Protein AF-0000000075624777 (afdb_homodimer)

pLDDT: mean 82.55, std 24.95, range [26.19, 98.88]

Secondary structure (DSSP, 8-state):
-------------------------------------HHHHHHHTT--GGGS-S---EEEE-TTSEEEEE-SS-EEEEEEETTEEEEEEEEEEEEEEEETTEEEEEEEEEEEEES-EEEEEEEEEETTEEEEEEPPPEEEEEGGGGSSPPPP-/-------------------------------------HHHHHHHTT--GGGS-S---EEEE-TTSEEEEE-SS-EEEEEEETTEEEEEEEEEEEEEEEETTEEEEEEEEEEEEES-EEEEEEEEEETTEEEEEEPPPEEEEEGGGGSSPPPP-

Nearest PDB structures (foldseek):
  3p24-assembly1_A  TM=5.838E-01  e=4.847E+00  Bacteroides fragilis
  7poo-assembly1_B  TM=5.661E-01  e=5.445E+00  Bacteroides fragilis
  7pol-assembly1_B  TM=5.502E-01  e=5.445E+00  Bacteroides fragilis
  7poq-assembly1_A  TM=3.323E-01  e=4.314E+00  Bacteroides fragilis
  8h3y-assembly2_B  TM=5.821E-01  e=4.934E+00  Bacteroides fragilis

Solvent-accessible surface area (backbone atoms only — not comparable to full-atom values): 17271 Å² total; per-residue (Å²): 134,83,81,81,78,76,80,77,78,76,77,77,76,77,78,78,76,76,79,78,77,77,78,78,75,75,75,73,77,70,68,82,58,81,69,73,46,71,47,47,51,30,44,75,25,63,33,50,38,20,78,41,59,62,67,68,72,46,67,50,75,44,95,86,24,40,34,39,38,34,37,90,44,68,35,34,40,76,47,76,55,95,88,39,44,33,34,41,36,32,42,33,53,29,38,28,35,47,48,78,27,33,34,36,71,34,42,44,35,34,36,27,42,50,72,42,74,38,43,36,34,33,40,39,52,60,88,67,31,31,38,38,33,42,49,75,52,70,50,75,38,55,41,70,80,24,54,57,51,42,69,64,108,133,86,78,79,77,77,80,77,79,77,78,77,75,77,76,78,78,76,80,76,77,78,78,78,74,75,74,72,77,67,68,81,61,81,71,75,45,72,47,48,53,30,45,75,26,64,32,50,38,19,80,40,58,63,68,68,70,46,69,50,75,44,95,85,24,42,33,39,37,34,37,89,45,69,32,33,40,76,46,76,54,94,90,38,43,35,35,41,36,33,42,33,53,32,37,29,34,48,48,78,27,33,36,36,72,33,42,44,36,33,35,26,44,52,72,42,74,36,44,37,34,33,39,39,50,57,90,65,29,31,37,39,34,42,50,76,53,69,50,75,40,55,40,72,79,22,55,57,50,41,69,65,108

Sequence (306 aa):
MDACHFLLIVLVASILHVAYATAAATSANLTADAAATAYDILEKNNLPRGLLPKGVQSYNLSPDGKFEVTLPGECDFPVTFGGQDFKFRFASTVGGVIQAGSIHEVYGVRVQIKFGWLGLRQVDRAGDQLTLQVEQFTQTFPTSTFAVSPSCSMDACHFLLIVLVASILHVAYATAAATSANLTADAAATAYDILEKNNLPRGLLPKGVQSYNLSPDGKFEVTLPGECDFPVTFGGQDFKFRFASTVGGVIQAGSIHEVYGVRVQIKFGWLGLRQVDRAGDQLTLQVEQFTQTFPTSTFAVSPSCS

InterPro domains:
  IPR007493 Protein of unknown function DUF538 [PF04398] (38-147)
  IPR007493 Protein of unknown function DUF538 [PTHR31676] (23-152)
  IPR036758 At5g01610-like superfamily [G3DSA:2.30.240.10] (20-153)
  IPR036758 At5g01610-like superfamily [SSF141562] (9-152)

Organism: Setaria italica (NCBI:txid4555)

Foldseek 3Di:
DDDPPPPPPPPPPPPPPPPPPPPPPPPPPPPPPVPDDPLNVCVVLVAASQVAAPAWDDKDADPQQKMKTAHPAKFKDWDDDPNWIKMKIFGRMWIAGGHRPDGPPTPRMDMDTPPDDWAWDDWDDDPPDIDTDTDDDDDDDDSVSRNDHHYGD/DPDPPPPPPPPPPPPPPPPPPPPPPPPPPPVPPVPDDPLNVCVVLVAASQVAAPAWDDKDADPQQKMKIAHPAKFKDWDDDPNWIKMKIFGRMWIAGGHRPDGPPTPRMDMDTPPDDWAWDDWDDDPVDIDTDTDDDDDDDDSVSRNDHHYGD

Structure (mmCIF, N/CA/C/O backbone):
data_AF-0000000075624777-model_v1
#
loop_
_entity.id
_entity.type
_entity.pdbx_description
1 polymer 'Xylanase inhibitor C-terminal domain-containing protein'
#
loop_
_atom_site.group_PDB
_atom_site.id
_atom_site.type_symbol
_atom_site.label_atom_id
_atom_site.label_alt_id
_atom_site.label_comp_id
_atom_site.label_asym_id
_atom_site.label_entity_id
_atom_site.label_seq_id
_atom_site.pdbx_PDB_ins_code
_atom_site.Cartn_x
_atom_site.Cartn_y
_atom_site.Cartn_z
_atom_site.occupancy
_atom_site.B_iso_or_equiv
_atom_site.auth_seq_id
_atom_site.auth_comp_id
_atom_site.auth_asym_id
_atom_site.auth_atom_id
_atom_site.pdbx_PDB_model_num
ATOM 1 N N . MET A 1 1 ? -76.125 52.5 -29.781 1 28.52 1 MET A N 1
ATOM 2 C CA . MET A 1 1 ? -74.688 52.375 -30 1 28.52 1 MET A CA 1
ATOM 3 C C . MET A 1 1 ? -73.938 52.375 -28.672 1 28.52 1 MET A C 1
ATOM 5 O O . MET A 1 1 ? -72.75 52.656 -28.641 1 28.52 1 MET A O 1
ATOM 9 N N . ASP A 1 2 ? -74.562 51.875 -27.594 1 29.8 2 ASP A N 1
ATOM 10 C CA . ASP A 1 2 ? -74.188 52.094 -26.203 1 29.8 2 ASP A CA 1
ATOM 11 C C . ASP A 1 2 ? -72.812 51.531 -25.938 1 29.8 2 ASP A C 1
ATOM 13 O O . ASP A 1 2 ? -72.375 50.594 -26.609 1 29.8 2 ASP A O 1
ATOM 17 N N . ALA A 1 3 ? -71.938 52.344 -25.141 1 32.22 3 ALA A N 1
ATOM 18 C CA . ALA A 1 3 ? -70.625 52.562 -24.562 1 32.22 3 ALA A CA 1
ATOM 19 C C . ALA A 1 3 ? -70.25 51.406 -23.625 1 32.22 3 ALA A C 1
ATOM 21 O O . ALA A 1 3 ? -70.938 51.188 -22.625 1 32.22 3 ALA A O 1
ATOM 22 N N . CYS A 1 4 ? -69.812 50.219 -24.156 1 33.97 4 CYS A N 1
ATOM 23 C CA . CYS A 1 4 ? -69.25 49.062 -23.422 1 33.97 4 CYS A CA 1
ATOM 24 C C . CYS A 1 4 ? -68.125 49.5 -22.5 1 33.97 4 CYS A C 1
ATOM 26 O O . CYS A 1 4 ? -67.125 50 -22.953 1 33.97 4 CYS A O 1
ATOM 28 N N . HIS A 1 5 ? -68.5 50.094 -21.281 1 36.66 5 HIS A N 1
ATOM 29 C CA . HIS A 1 5 ? -67.625 50.5 -20.172 1 36.66 5 HIS A CA 1
ATOM 30 C C . HIS A 1 5 ? -66.688 49.438 -19.781 1 36.66 5 HIS A C 1
ATOM 32 O O . HIS A 1 5 ? -67.062 48.312 -19.391 1 36.66 5 HIS A O 1
ATOM 38 N N . PHE A 1 6 ? -65.5 49.25 -20.516 1 38 6 PHE A N 1
ATOM 39 C CA . PHE A 1 6 ? -64.375 48.375 -20.219 1 38 6 PHE A CA 1
ATOM 40 C C . PHE A 1 6 ? -63.781 48.688 -18.844 1 38 6 PHE A C 1
ATOM 42 O O . PHE A 1 6 ? -63.312 49.781 -18.594 1 38 6 PHE A O 1
ATOM 49 N N . LEU A 1 7 ? -64.375 48.094 -17.719 1 34.47 7 LEU A N 1
ATOM 50 C CA . LEU A 1 7 ? -63.938 48.188 -16.344 1 34.47 7 LEU A CA 1
ATOM 51 C C . LEU A 1 7 ? -62.5 47.719 -16.234 1 34.47 7 LEU A C 1
ATOM 53 O O . LEU A 1 7 ? -62.188 46.562 -16.547 1 34.47 7 LEU A O 1
ATOM 57 N N . LEU A 1 8 ? -61.5 48.594 -16.484 1 35.91 8 LEU A N 1
ATOM 58 C CA . LEU A 1 8 ? -60.062 48.438 -16.312 1 35.91 8 LEU A CA 1
ATOM 59 C C . LEU A 1 8 ? -59.719 48.094 -14.867 1 35.91 8 LEU A C 1
ATOM 61 O O . LEU A 1 8 ? -60 48.844 -13.945 1 35.91 8 LEU A O 1
ATOM 65 N N . ILE A 1 9 ? -59.875 46.75 -14.461 1 37.91 9 ILE A N 1
ATOM 66 C CA . ILE A 1 9 ? -59.469 46.281 -13.148 1 37.91 9 ILE A CA 1
ATOM 67 C C . ILE A 1 9 ? -57.969 46.562 -12.93 1 37.91 9 ILE A C 1
ATOM 69 O O . ILE A 1 9 ? -57.125 46.062 -13.672 1 37.91 9 ILE A O 1
ATOM 73 N N . VAL A 1 10 ? -57.625 47.781 -12.516 1 35.88 10 VAL A N 1
ATOM 74 C CA . VAL A 1 10 ? -56.281 48.219 -12.086 1 35.88 10 VAL A CA 1
ATOM 75 C C . VAL A 1 10 ? -55.812 47.344 -10.922 1 35.88 10 VAL A C 1
ATOM 77 O O . VAL A 1 10 ? -56.406 47.375 -9.844 1 35.88 10 VAL A O 1
ATOM 80 N N . LEU A 1 11 ? -55.438 46.062 -11.227 1 37.62 11 LEU A N 1
ATOM 81 C CA . LEU A 1 11 ? -54.844 45.219 -10.211 1 37.62 11 LEU A CA 1
ATOM 82 C C . LEU A 1 11 ? -53.594 45.875 -9.625 1 37.62 11 LEU A C 1
ATOM 84 O O . LEU A 1 11 ? -52.625 46.156 -10.344 1 37.62 11 LEU A O 1
ATOM 88 N N . VAL A 1 12 ? -53.75 46.781 -8.641 1 36.16 12 VAL A N 1
ATOM 89 C CA . VAL A 1 12 ? -52.719 47.406 -7.828 1 36.16 12 VAL A CA 1
ATOM 90 C C . VAL A 1 12 ? -51.812 46.344 -7.199 1 36.16 12 VAL A C 1
ATOM 92 O O . VAL A 1 12 ? -52.281 45.562 -6.383 1 36.16 12 VAL A O 1
ATOM 95 N N . ALA A 1 13 ? -50.938 45.75 -7.969 1 37.12 13 ALA A N 1
ATOM 96 C CA . ALA A 1 13 ? -49.906 44.844 -7.434 1 37.12 13 ALA A CA 1
ATOM 97 C C . ALA A 1 13 ? -49.094 45.5 -6.32 1 37.12 13 ALA A C 1
ATOM 99 O O . ALA A 1 13 ? -48.5 46.562 -6.535 1 37.12 13 ALA A O 1
ATOM 100 N N . SER A 1 14 ? -49.562 45.5 -5.047 1 36.31 14 SER A N 1
ATOM 101 C CA . SER A 1 14 ? -48.812 45.906 -3.869 1 36.31 14 SER A CA 1
ATOM 102 C C . SER A 1 14 ? -47.438 45.281 -3.828 1 36.31 14 SER A C 1
ATOM 104 O O . SER A 1 14 ? -47.312 44.062 -3.828 1 36.31 14 SER A O 1
ATOM 106 N N . ILE A 1 15 ? -46.406 45.875 -4.41 1 40.69 15 ILE A N 1
ATOM 107 C CA . ILE A 1 15 ? -45 45.5 -4.34 1 40.69 15 ILE A CA 1
ATOM 108 C C . ILE A 1 15 ? -44.531 45.531 -2.885 1 40.69 15 ILE A C 1
ATOM 110 O O . ILE A 1 15 ? -44.562 46.562 -2.225 1 40.69 15 ILE A O 1
ATOM 114 N N . LEU A 1 16 ? -44.812 44.438 -2.102 1 40.22 16 LEU A N 1
ATOM 115 C CA . LEU A 1 16 ? -44.25 44.25 -0.774 1 40.22 16 LEU A CA 1
ATOM 116 C C . LEU A 1 16 ? -42.719 44.469 -0.808 1 40.22 16 LEU A C 1
ATOM 118 O O . LEU A 1 16 ? -42.031 43.812 -1.565 1 40.22 16 LEU A O 1
ATOM 122 N N . HIS A 1 17 ? -42.312 45.688 -0.536 1 42.53 17 HIS A N 1
ATOM 123 C CA . HIS A 1 17 ? -40.906 46.031 -0.348 1 42.53 17 HIS A CA 1
ATOM 124 C C . HIS A 1 17 ? -40.281 45.156 0.739 1 42.53 17 HIS A C 1
ATOM 126 O O . HIS A 1 17 ? -40.656 45.25 1.905 1 42.53 17 HIS A O 1
ATOM 132 N N . VAL A 1 18 ? -39.812 43.938 0.453 1 43.06 18 VAL A N 1
ATOM 133 C CA . VAL A 1 18 ? -39 43.156 1.37 1 43.06 18 VAL A CA 1
ATOM 134 C C . VAL A 1 18 ? -37.75 43.938 1.743 1 43.06 18 VAL A C 1
ATOM 136 O O . VAL A 1 18 ? -36.969 44.344 0.869 1 43.06 18 VAL A O 1
ATOM 139 N N . ALA A 1 19 ? -37.75 44.719 2.883 1 36.28 19 ALA A N 1
ATOM 140 C CA . ALA A 1 19 ? -36.625 45.375 3.51 1 36.28 19 ALA A CA 1
ATOM 141 C C . ALA A 1 19 ? -35.438 44.406 3.619 1 36.28 19 ALA A C 1
ATOM 143 O O . ALA A 1 19 ? -35.531 43.344 4.25 1 36.28 19 ALA A O 1
ATOM 144 N N . TYR A 1 20 ? -34.531 44.375 2.578 1 36.16 20 TYR A N 1
ATOM 145 C CA . TYR A 1 20 ? -33.25 43.75 2.699 1 36.16 20 TYR A CA 1
ATOM 146 C C . TYR A 1 20 ? -32.438 44.312 3.859 1 36.16 20 TYR A C 1
ATOM 148 O O . TYR A 1 20 ? -32.156 45.531 3.881 1 36.16 20 TYR A O 1
ATOM 156 N N . ALA A 1 21 ? -32.625 43.938 5.156 1 37.97 21 ALA A N 1
ATOM 157 C CA . ALA A 1 21 ? -31.734 44.281 6.266 1 37.97 21 ALA A CA 1
ATOM 158 C C . ALA A 1 21 ? -30.281 44.062 5.902 1 37.97 21 ALA A C 1
ATOM 160 O O . ALA A 1 21 ? -29.906 42.969 5.445 1 37.97 21 ALA A O 1
ATOM 161 N N . THR A 1 22 ? -29.578 45.125 5.535 1 37.41 22 THR A N 1
ATOM 162 C CA . THR A 1 22 ? -28.125 45.125 5.402 1 37.41 22 THR A CA 1
ATOM 163 C C . THR A 1 22 ? -27.469 44.75 6.727 1 37.41 22 THR A C 1
ATOM 165 O O . THR A 1 22 ? -27.703 45.375 7.75 1 37.41 22 THR A O 1
ATOM 168 N N . ALA A 1 23 ? -27.281 43.469 7.066 1 38.53 23 ALA A N 1
ATOM 169 C CA . ALA A 1 23 ? -26.453 43.062 8.188 1 38.53 23 ALA A CA 1
ATOM 170 C C . ALA A 1 23 ? -25.078 43.719 8.125 1 38.53 23 ALA A C 1
ATOM 172 O O . ALA A 1 23 ? -24.406 43.688 7.09 1 38.53 23 ALA A O 1
ATOM 173 N N . ALA A 1 24 ? -24.859 44.781 8.914 1 36.97 24 ALA A N 1
ATOM 174 C CA . ALA A 1 24 ? -23.547 45.375 9.156 1 36.97 24 ALA A CA 1
ATOM 175 C C . ALA A 1 24 ? -22.562 44.344 9.664 1 36.97 24 ALA A C 1
ATOM 177 O O . ALA A 1 24 ? -22.812 43.656 10.664 1 36.97 24 ALA A O 1
ATOM 178 N N . ALA A 1 25 ? -21.75 43.75 8.75 1 36.72 25 ALA A N 1
ATOM 179 C CA . ALA A 1 25 ? -20.609 42.938 9.148 1 36.72 25 ALA A CA 1
ATOM 180 C C . ALA A 1 25 ? -19.609 43.719 9.984 1 36.72 25 ALA A C 1
ATOM 182 O O . ALA A 1 25 ? -19.141 44.781 9.555 1 36.72 25 ALA A O 1
ATOM 183 N N . THR A 1 26 ? -19.875 43.812 11.266 1 32.72 26 THR A N 1
ATOM 184 C CA . THR A 1 26 ? -18.828 44.375 12.125 1 32.72 26 THR A CA 1
ATOM 185 C C . THR A 1 26 ? -17.484 43.719 11.82 1 32.72 26 THR A C 1
ATOM 187 O O . THR A 1 26 ? -17.359 42.5 11.797 1 32.72 26 THR A O 1
ATOM 190 N N . SER A 1 27 ? -16.625 44.375 11.008 1 34.44 27 SER A N 1
ATOM 191 C CA . SER A 1 27 ? -15.227 43.969 10.852 1 34.44 27 SER A CA 1
ATOM 192 C C . SER A 1 27 ? -14.516 43.938 12.203 1 34.44 27 SER A C 1
ATOM 194 O O . SER A 1 27 ? -14.375 44.969 12.867 1 34.44 27 SER A O 1
ATOM 196 N N . ALA A 1 28 ? -14.766 43 13.086 1 34.91 28 ALA A N 1
ATOM 197 C CA . ALA A 1 28 ? -13.914 42.875 14.266 1 34.91 28 ALA A CA 1
ATOM 198 C C . ALA A 1 28 ? -12.453 43.125 13.906 1 34.91 28 ALA A C 1
ATOM 200 O O . ALA A 1 28 ? -11.961 42.656 12.883 1 34.91 28 ALA A O 1
ATOM 201 N N . ASN A 1 29 ? -12.008 44.281 14.172 1 32.59 29 ASN A N 1
ATOM 202 C CA . ASN A 1 29 ? -10.57 44.531 14.258 1 32.59 29 ASN A CA 1
ATOM 203 C C . ASN A 1 29 ? -9.844 43.406 14.969 1 32.59 29 ASN A C 1
ATOM 205 O O . ASN A 1 29 ? -9.914 43.281 16.188 1 32.59 29 ASN A O 1
ATOM 209 N N . LEU A 1 30 ? -9.836 42.156 14.461 1 33.22 30 LEU A N 1
ATOM 210 C CA . LEU A 1 30 ? -8.875 41.156 14.938 1 33.22 30 LEU A CA 1
ATOM 211 C C . LEU A 1 30 ? -7.531 41.812 15.234 1 33.22 30 LEU A C 1
ATOM 213 O O . LEU A 1 30 ? -6.926 42.438 14.344 1 33.22 30 LEU A O 1
ATOM 217 N N . THR A 1 31 ? -7.348 42.562 16.25 1 35.12 31 THR A N 1
ATOM 218 C CA . THR A 1 31 ? -5.984 42.844 16.688 1 35.12 31 THR A CA 1
ATOM 219 C C . THR A 1 31 ? -5.035 41.75 16.219 1 35.12 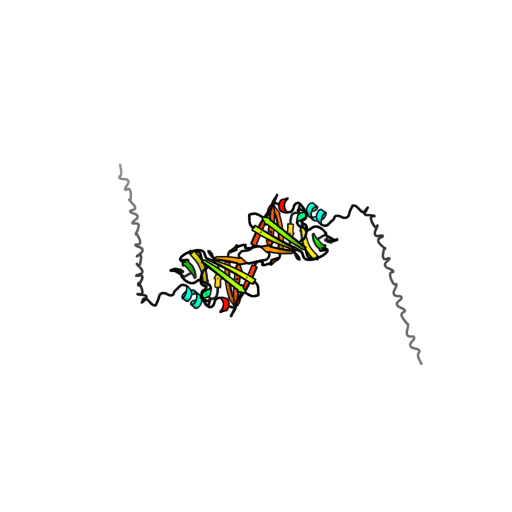31 THR A C 1
ATOM 221 O O . THR A 1 31 ? -5.441 40.594 16.047 1 35.12 31 THR A O 1
ATOM 224 N N . ALA A 1 32 ? -4.012 42.062 15.422 1 36.66 32 ALA A N 1
ATOM 225 C CA . ALA A 1 32 ? -3.086 41.219 14.688 1 36.66 32 ALA A CA 1
ATOM 226 C C . ALA A 1 32 ? -2.561 40.094 15.57 1 36.66 32 ALA A C 1
ATOM 228 O O . ALA A 1 32 ? -1.594 40.281 16.312 1 36.66 32 ALA A O 1
ATOM 229 N N . ASP A 1 33 ? -3.156 39.562 16.609 1 39.31 33 ASP A N 1
ATOM 230 C CA . ASP A 1 33 ? -2.623 38.375 17.281 1 39.31 33 ASP A CA 1
ATOM 231 C C . ASP A 1 33 ? -1.821 37.5 16.297 1 39.31 33 ASP A C 1
ATOM 233 O O . ASP A 1 33 ? -2.172 37.406 15.117 1 39.31 33 ASP A O 1
ATOM 237 N N . ALA A 1 34 ? -0.48 37.375 16.438 1 44 34 ALA A N 1
ATOM 238 C CA . ALA A 1 34 ? 0.409 36.719 15.477 1 44 34 ALA A CA 1
ATOM 239 C C . ALA A 1 34 ? -0.314 35.625 14.727 1 44 34 ALA A C 1
ATOM 241 O O . ALA A 1 34 ? -0.896 34.719 15.344 1 44 34 ALA A O 1
ATOM 242 N N . ALA A 1 35 ? -1.083 35.938 13.68 1 52.97 35 ALA A N 1
ATOM 243 C CA . ALA A 1 35 ? -1.877 35.062 12.828 1 52.97 35 ALA A CA 1
ATOM 244 C C . ALA A 1 35 ? -1.367 33.625 12.898 1 52.97 35 ALA A C 1
ATOM 246 O O . ALA A 1 35 ? -0.163 33.375 12.797 1 52.97 35 ALA A O 1
ATOM 247 N N . ALA A 1 36 ? -2.121 32.906 13.625 1 72.31 36 ALA A N 1
ATOM 248 C CA . ALA A 1 36 ? -1.848 31.469 13.75 1 72.31 36 ALA A CA 1
ATOM 249 C C . ALA A 1 36 ? -1.25 30.922 12.461 1 72.31 36 ALA A C 1
ATOM 251 O O . ALA A 1 36 ? -1.687 31.266 11.359 1 72.31 36 ALA A O 1
ATOM 252 N N . THR A 1 37 ? -0.128 30.406 12.617 1 89.06 37 THR A N 1
ATOM 253 C CA . THR A 1 37 ? 0.516 29.734 11.492 1 89.06 37 THR A CA 1
ATOM 254 C C . THR A 1 37 ? -0.125 28.375 11.234 1 89.06 37 THR A C 1
ATOM 256 O O . THR A 1 37 ? -0.96 27.922 12.023 1 89.06 37 THR A O 1
ATOM 259 N N . ALA A 1 38 ? 0.041 27.844 10.188 1 95.56 38 ALA A N 1
ATOM 260 C CA . ALA A 1 38 ? -0.417 26.484 9.883 1 95.56 38 ALA A CA 1
ATOM 261 C C . ALA A 1 38 ? 0.016 25.5 10.969 1 95.56 38 ALA A C 1
ATOM 263 O O . ALA A 1 38 ? -0.714 24.562 11.289 1 95.56 38 ALA A O 1
ATOM 264 N N . TYR A 1 39 ? 1.119 25.719 11.594 1 97.5 39 TYR A N 1
ATOM 265 C CA . TYR A 1 39 ? 1.628 24.875 12.672 1 97.5 39 TYR A CA 1
ATOM 266 C C . TYR A 1 39 ? 0.762 25.016 13.922 1 97.5 39 TYR A C 1
ATOM 268 O O . TYR A 1 39 ? 0.457 24.016 14.586 1 97.5 39 TYR A O 1
ATOM 276 N N . ASP A 1 40 ? 0.388 26.234 14.172 1 95.75 40 ASP A N 1
ATOM 277 C CA . ASP A 1 40 ? -0.475 26.484 15.328 1 95.75 40 ASP A CA 1
ATOM 278 C C . ASP A 1 40 ? -1.819 25.781 15.164 1 95.75 40 ASP A C 1
ATOM 280 O O . ASP A 1 40 ? -2.381 25.281 16.141 1 95.75 40 ASP A O 1
ATOM 284 N N . ILE A 1 41 ? -2.248 25.828 13.977 1 95.69 41 ILE A N 1
ATOM 285 C CA . ILE A 1 41 ? -3.543 25.203 13.711 1 95.69 41 ILE A CA 1
ATOM 286 C C . ILE A 1 41 ? -3.463 23.703 13.977 1 95.69 41 ILE A C 1
ATOM 288 O O . ILE A 1 41 ? -4.387 23.125 14.539 1 95.69 41 ILE A O 1
ATOM 292 N N . LEU A 1 42 ? -2.406 23 13.586 1 97.88 42 LEU A N 1
ATOM 293 C CA . LEU A 1 42 ? -2.209 21.594 13.891 1 97.88 42 LEU A CA 1
ATOM 294 C C . LEU A 1 42 ? -2.27 21.344 15.391 1 97.88 42 LEU A C 1
ATOM 296 O O . LEU A 1 42 ? -3.016 20.469 15.852 1 97.88 42 LEU A O 1
ATOM 300 N N . GLU A 1 43 ? -1.561 22.156 16.094 1 97.38 43 GLU A N 1
ATOM 301 C CA . GLU A 1 43 ? -1.462 21.953 17.531 1 97.38 43 GLU A CA 1
ATOM 302 C C . GLU A 1 43 ? -2.795 22.234 18.219 1 97.38 43 GLU A C 1
ATOM 304 O O . GLU A 1 43 ? -3.182 21.516 19.156 1 97.38 43 GLU A O 1
ATOM 309 N N . LYS A 1 44 ? -3.424 23.297 17.75 1 96 44 LYS A N 1
ATOM 310 C CA . LYS A 1 44 ? -4.738 23.609 18.312 1 96 44 LYS A CA 1
ATOM 311 C C . LYS A 1 44 ? -5.715 22.453 18.109 1 96 44 LYS A C 1
ATOM 313 O O . LYS A 1 44 ? -6.648 22.281 18.891 1 96 44 LYS A O 1
ATOM 318 N N . ASN A 1 45 ? -5.477 21.719 17.062 1 97.75 45 ASN A N 1
ATOM 319 C CA . ASN A 1 45 ? -6.328 20.562 16.781 1 97.75 45 ASN A CA 1
ATOM 320 C C . ASN A 1 45 ? -5.699 19.266 17.281 1 97.75 45 ASN A C 1
ATOM 322 O O . ASN A 1 45 ? -6.039 18.188 16.812 1 97.75 45 ASN A O 1
ATOM 326 N N . ASN A 1 46 ? -4.758 19.344 18.141 1 98.19 46 ASN A N 1
ATOM 327 C CA . ASN A 1 46 ? -4.133 18.219 18.812 1 98.19 46 ASN A CA 1
ATOM 328 C C . ASN A 1 46 ? -3.338 17.344 17.844 1 98.19 46 ASN A C 1
ATOM 330 O O . ASN A 1 46 ? -3.309 16.125 18 1 98.19 46 ASN A O 1
ATOM 334 N N . LEU A 1 47 ? -2.828 17.938 16.906 1 98.62 47 LEU A N 1
ATOM 335 C CA . LEU A 1 47 ? -1.927 17.281 15.961 1 98.62 47 LEU A CA 1
ATOM 336 C C . LEU A 1 47 ? -0.523 17.875 16.047 1 98.62 47 LEU A C 1
ATOM 338 O O . LEU A 1 47 ? -0.364 19.078 16.297 1 98.62 47 LEU A O 1
ATOM 342 N N . PRO A 1 48 ? 0.424 17.047 15.898 1 98.38 48 PRO A N 1
ATOM 343 C CA . PRO A 1 48 ? 1.781 17.578 16.031 1 98.38 48 PRO A CA 1
ATOM 344 C C . PRO A 1 48 ? 2.182 18.469 14.852 1 98.38 48 PRO A C 1
ATOM 346 O O . PRO A 1 48 ? 1.812 18.188 13.711 1 98.38 48 PRO A O 1
ATOM 349 N N . ARG A 1 49 ? 2.941 19.484 15.117 1 97.56 49 ARG A N 1
ATOM 350 C CA . ARG A 1 49 ? 3.338 20.469 14.109 1 97.56 49 ARG A CA 1
ATOM 351 C C . ARG A 1 49 ? 4.184 19.828 13.016 1 97.56 49 ARG A C 1
ATOM 353 O O . ARG A 1 49 ? 4.215 20.312 11.883 1 97.56 49 ARG A O 1
ATOM 360 N N . GLY A 1 50 ? 4.863 18.656 13.297 1 97.69 50 GLY A N 1
ATOM 361 C CA . GLY A 1 50 ? 5.789 18 12.383 1 97.69 50 GLY A CA 1
ATOM 362 C C . GLY A 1 50 ? 5.094 17.266 11.258 1 97.69 50 GLY A C 1
ATOM 363 O O . GLY A 1 50 ? 5.75 16.719 10.367 1 97.69 50 GLY A O 1
ATOM 364 N N . LEU A 1 51 ? 3.76 17.312 11.273 1 98.25 51 LEU A N 1
ATOM 365 C CA . LEU A 1 51 ? 3.027 16.797 10.125 1 98.25 51 LEU A CA 1
ATOM 366 C C . LEU A 1 51 ? 3.262 17.656 8.898 1 98.25 51 LEU A C 1
ATOM 368 O O . LEU A 1 51 ? 3.066 17.203 7.766 1 98.25 51 LEU A O 1
ATOM 372 N N . LEU A 1 52 ? 3.611 18.906 9.148 1 98 52 LEU A N 1
ATOM 373 C CA . LEU A 1 52 ? 3.994 19.797 8.062 1 98 52 LEU A CA 1
ATOM 374 C C . LEU A 1 52 ? 5.496 20.062 8.086 1 98 52 LEU A C 1
ATOM 376 O O . LEU A 1 52 ? 6.086 20.234 9.148 1 98 52 LEU A O 1
ATOM 380 N N . PRO A 1 53 ? 6.082 20.062 6.875 1 97.56 53 PRO A N 1
ATOM 381 C CA . PRO A 1 53 ? 7.492 20.453 6.836 1 97.56 53 PRO A CA 1
ATOM 382 C C . PRO A 1 53 ? 7.695 21.938 7.16 1 97.56 53 PRO A C 1
ATOM 384 O O . PRO A 1 53 ? 6.734 22.719 7.156 1 97.56 53 PRO A O 1
ATOM 387 N N . LYS A 1 54 ? 8.938 22.281 7.441 1 96.44 54 LYS A N 1
ATOM 388 C CA . LYS A 1 54 ? 9.289 23.672 7.645 1 96.44 54 LYS A CA 1
ATOM 389 C C . LYS A 1 54 ? 9.062 24.5 6.375 1 96.44 54 LYS A C 1
ATOM 391 O O . LYS A 1 54 ? 9.086 23.953 5.27 1 96.44 54 LYS A O 1
ATOM 396 N N . GLY A 1 55 ? 8.758 25.781 6.574 1 93.88 55 GLY A N 1
ATOM 397 C CA . GLY A 1 55 ? 8.82 26.703 5.449 1 93.88 55 GLY A CA 1
ATOM 398 C C . GLY A 1 55 ? 7.465 27.031 4.852 1 93.88 55 GLY A C 1
ATOM 399 O O . GLY A 1 55 ? 7.375 27.547 3.736 1 93.88 55 GLY A O 1
ATOM 400 N N . VAL A 1 56 ? 6.461 26.719 5.559 1 95.88 56 VAL A N 1
ATOM 401 C CA . VAL A 1 56 ? 5.125 27.047 5.074 1 95.88 56 VAL A CA 1
ATOM 402 C C . VAL A 1 56 ? 5.039 28.531 4.77 1 95.88 56 VAL A C 1
ATOM 404 O O . VAL A 1 56 ? 5.402 29.375 5.602 1 95.88 56 VAL A O 1
ATOM 407 N N . GLN A 1 57 ? 4.527 28.828 3.592 1 95.69 57 GLN A N 1
ATOM 408 C CA . GLN A 1 57 ? 4.453 30.219 3.145 1 95.69 57 GLN A CA 1
ATOM 409 C C . GLN A 1 57 ? 3.102 30.844 3.49 1 95.69 57 GLN A C 1
ATOM 411 O O . GLN A 1 57 ? 3.027 32 3.867 1 95.69 57 GLN A O 1
ATOM 416 N N . SER A 1 58 ? 2.1 30.078 3.348 1 95.88 58 SER A N 1
ATOM 417 C CA . SER A 1 58 ? 0.753 30.562 3.627 1 95.88 58 SER A CA 1
ATOM 418 C C . SER A 1 58 ? -0.215 29.422 3.873 1 95.88 58 SER A C 1
ATOM 420 O O . SER A 1 58 ? 0.107 28.25 3.6 1 95.88 58 SER A O 1
ATOM 422 N N . TYR A 1 59 ? -1.29 29.828 4.461 1 96.75 59 TYR A N 1
ATOM 423 C CA . TYR A 1 59 ? -2.354 28.844 4.621 1 96.75 59 TYR A CA 1
ATOM 424 C C . TYR A 1 59 ? -3.723 29.516 4.602 1 96.75 59 TYR A C 1
ATOM 426 O O . TYR A 1 59 ? -3.836 30.719 4.836 1 96.75 59 TYR A O 1
ATOM 434 N N . ASN A 1 60 ? -4.672 28.75 4.199 1 96.75 60 ASN A N 1
ATOM 435 C CA . ASN A 1 60 ? -6.09 29.078 4.312 1 96.75 60 ASN A CA 1
ATOM 436 C C . ASN A 1 60 ? -6.852 28 5.094 1 96.75 60 ASN A C 1
ATOM 438 O O . ASN A 1 60 ? -6.582 26.812 4.949 1 96.75 60 ASN A O 1
ATOM 442 N N . LEU A 1 61 ? -7.766 28.516 5.922 1 97 61 LEU A N 1
ATOM 443 C CA . LEU A 1 61 ? -8.609 27.625 6.707 1 97 61 LEU A CA 1
ATOM 444 C C . LEU A 1 61 ? -10.062 28.094 6.684 1 97 61 LEU A C 1
ATOM 446 O O . LEU A 1 61 ? -10.359 29.234 7.043 1 97 61 LEU A O 1
ATOM 450 N N . SER A 1 62 ? -10.828 27.172 6.297 1 96.75 62 SER A N 1
ATOM 451 C CA . SER A 1 62 ? -12.258 27.484 6.281 1 96.75 62 SER A CA 1
ATOM 452 C C . SER A 1 62 ? -12.93 27.031 7.57 1 96.75 62 SER A C 1
ATOM 454 O O . SER A 1 62 ? -12.414 26.156 8.281 1 96.75 62 SER A O 1
ATOM 456 N N . PRO A 1 63 ? -14.078 27.609 7.82 1 95 63 PRO A N 1
ATOM 457 C CA . PRO A 1 63 ? -14.797 27.281 9.047 1 95 63 PRO A CA 1
ATOM 458 C C . PRO A 1 63 ? -15.164 25.797 9.133 1 95 63 PRO A C 1
ATOM 460 O O . PRO A 1 63 ? -15.312 25.25 10.227 1 95 63 PRO A O 1
ATOM 463 N N . ASP A 1 64 ? -15.266 25.172 8.047 1 96.25 64 ASP A N 1
ATOM 464 C CA . ASP A 1 64 ? -15.656 23.766 8.031 1 96.25 64 ASP A CA 1
ATOM 465 C C . ASP A 1 64 ? -14.438 22.844 8.172 1 96.25 64 ASP A C 1
ATOM 467 O O . ASP A 1 64 ? -14.562 21.625 8.102 1 96.25 64 ASP A O 1
ATOM 471 N N . GLY A 1 65 ? -13.328 23.469 8.266 1 97.44 65 GLY A N 1
ATOM 472 C CA . GLY A 1 65 ? -12.133 22.688 8.562 1 97.44 65 GLY A CA 1
ATOM 473 C C . GLY A 1 65 ? -11.281 22.438 7.332 1 97.44 65 GLY A C 1
ATOM 474 O O . GLY A 1 65 ? -10.18 21.891 7.441 1 97.44 65 GLY A O 1
ATOM 475 N N . LYS A 1 66 ? -11.805 22.812 6.16 1 98.44 66 LYS A N 1
ATOM 476 C CA . LYS A 1 66 ? -11 22.688 4.953 1 98.44 66 LYS A CA 1
ATOM 477 C C . LYS A 1 66 ? -9.789 23.609 5 1 98.44 66 LYS A C 1
ATOM 479 O O . LYS A 1 66 ? -9.914 24.797 5.34 1 98.44 66 LYS A O 1
ATOM 484 N N . PHE A 1 67 ? -8.688 23.047 4.695 1 98.06 67 PHE A N 1
ATOM 485 C CA . PHE A 1 67 ? -7.5 23.891 4.754 1 98.06 67 PHE A CA 1
ATOM 486 C C . PHE A 1 67 ? -6.578 23.625 3.572 1 98.06 67 PHE A C 1
ATOM 488 O O . PHE A 1 67 ? -6.656 22.562 2.949 1 98.06 67 PHE A O 1
ATOM 495 N N . GLU A 1 68 ? -5.754 24.516 3.254 1 98.38 68 GLU A N 1
ATOM 496 C CA . GLU A 1 68 ? -4.727 24.422 2.221 1 98.38 68 GLU A CA 1
ATOM 497 C C . GLU A 1 68 ? -3.463 25.172 2.637 1 98.38 68 GLU A C 1
ATOM 499 O O . GLU A 1 68 ? -3.539 26.281 3.189 1 98.38 68 GLU A O 1
ATOM 504 N N . VAL A 1 69 ? -2.389 24.547 2.461 1 98 69 VAL A N 1
ATOM 505 C CA . VAL A 1 69 ? -1.088 25.109 2.805 1 98 69 VAL A CA 1
ATOM 506 C C . VAL A 1 69 ? -0.227 25.234 1.548 1 98 69 VAL A C 1
ATOM 508 O O . VAL A 1 69 ? -0.23 24.328 0.7 1 98 69 VAL A O 1
ATOM 511 N N . THR A 1 70 ? 0.472 26.344 1.409 1 97.62 70 THR A N 1
ATOM 512 C CA . THR A 1 70 ? 1.396 26.547 0.298 1 97.62 70 THR A CA 1
ATOM 513 C C . THR A 1 70 ? 2.842 26.469 0.777 1 97.62 70 THR A C 1
ATOM 515 O O . THR A 1 70 ? 3.225 27.156 1.727 1 97.62 70 THR A O 1
ATOM 518 N N . LEU A 1 71 ? 3.572 25.609 0.093 1 97.06 71 LEU A N 1
ATOM 519 C CA . LEU A 1 71 ? 5.008 25.469 0.321 1 97.06 71 LEU A CA 1
ATOM 520 C C . LEU A 1 71 ? 5.805 26.109 -0.815 1 97.06 71 LEU A C 1
ATOM 522 O O . LEU A 1 71 ? 5.25 26.406 -1.872 1 97.06 71 LEU A O 1
ATOM 526 N N . PRO A 1 72 ? 7.07 26.5 -0.431 1 94.81 72 PRO A N 1
ATOM 527 C CA . PRO A 1 72 ? 7.852 27.156 -1.483 1 94.81 72 PRO A CA 1
ATOM 528 C C . PRO A 1 72 ? 8.055 26.266 -2.707 1 94.81 72 PRO A C 1
ATOM 530 O O . PRO A 1 72 ? 8.266 26.766 -3.812 1 94.81 72 PRO A O 1
ATOM 533 N N . GLY A 1 73 ? 8.031 24.984 -2.637 1 96.19 73 GLY A N 1
ATOM 534 C CA . GLY A 1 73 ? 8.188 23.953 -3.646 1 96.19 73 GLY A CA 1
ATOM 535 C C . GLY A 1 73 ? 7.953 22.547 -3.105 1 96.19 73 GLY A C 1
ATOM 536 O O . GLY A 1 73 ? 7.5 22.391 -1.973 1 96.19 73 GLY A O 1
ATOM 537 N N . GLU A 1 74 ? 8.055 21.594 -3.959 1 97.31 74 GLU A N 1
ATOM 538 C CA . GLU A 1 74 ? 7.98 20.219 -3.494 1 97.31 74 GLU A CA 1
ATOM 539 C C . GLU A 1 74 ? 9.008 19.953 -2.398 1 97.31 74 GLU A C 1
ATOM 541 O O . GLU A 1 74 ? 10.117 20.469 -2.436 1 97.31 74 GLU A O 1
ATOM 546 N N . CYS A 1 75 ? 8.586 19.156 -1.495 1 96.38 75 CYS A N 1
ATOM 547 C CA . CYS A 1 75 ? 9.398 18.859 -0.319 1 96.38 75 CYS A CA 1
ATOM 548 C C . CYS A 1 75 ? 9.328 17.375 0.026 1 96.38 75 CYS A C 1
ATOM 550 O O . CYS A 1 75 ? 8.242 16.797 0.056 1 96.38 75 CYS A O 1
ATOM 552 N N . ASP A 1 76 ? 10.414 16.75 0.228 1 96.94 76 ASP A N 1
ATOM 553 C CA . ASP A 1 76 ? 10.367 15.383 0.718 1 96.94 76 ASP A CA 1
ATOM 554 C C . ASP A 1 76 ? 11.336 15.18 1.879 1 96.94 76 ASP A C 1
ATOM 556 O O . ASP A 1 76 ? 12.297 15.938 2.037 1 96.94 76 ASP A O 1
ATOM 560 N N . PHE A 1 77 ? 11.094 14.336 2.75 1 97.19 77 PHE A N 1
ATOM 561 C CA . PHE A 1 77 ? 11.953 14.008 3.877 1 97.19 77 PHE A CA 1
ATOM 562 C C . PHE A 1 77 ? 11.781 12.547 4.281 1 97.19 77 PHE A C 1
ATOM 564 O O . PHE A 1 77 ? 10.719 11.961 4.07 1 97.19 77 PHE A O 1
ATOM 571 N N . PRO A 1 78 ? 12.773 11.953 4.824 1 96.12 78 PRO A N 1
ATOM 572 C CA . PRO A 1 78 ? 12.727 10.555 5.25 1 96.12 78 PRO A CA 1
ATOM 573 C C . PRO A 1 78 ? 12.211 10.391 6.68 1 96.12 78 PRO A C 1
ATOM 575 O O . PRO A 1 78 ? 12.383 11.281 7.508 1 96.12 78 PRO A O 1
ATOM 578 N N . VAL A 1 79 ? 11.531 9.336 6.922 1 95.19 79 VAL A N 1
ATOM 579 C CA . VAL A 1 79 ? 11.172 8.883 8.258 1 95.19 79 VAL A CA 1
ATOM 580 C C . VAL A 1 79 ? 11.516 7.398 8.406 1 95.19 79 VAL A C 1
ATOM 582 O O . VAL A 1 79 ? 11.203 6.594 7.523 1 95.19 79 VAL A O 1
ATOM 585 N N . THR A 1 80 ? 12.25 7.094 9.422 1 93.75 80 THR A N 1
ATOM 586 C CA . THR A 1 80 ? 12.5 5.695 9.75 1 93.75 80 THR A CA 1
ATOM 587 C C . THR A 1 80 ? 11.812 5.309 11.055 1 93.75 80 THR A C 1
ATOM 589 O O . THR A 1 80 ? 11.992 5.969 12.078 1 93.75 80 THR A O 1
ATOM 592 N N . PHE A 1 81 ? 11.07 4.227 10.969 1 93 81 PHE A N 1
ATOM 593 C CA . PHE A 1 81 ? 10.383 3.76 12.172 1 93 81 PHE A CA 1
ATOM 594 C C . PHE A 1 81 ? 10.195 2.248 12.125 1 93 81 PHE A C 1
ATOM 596 O O . PHE A 1 81 ? 9.789 1.697 11.102 1 93 81 PHE A O 1
ATOM 603 N N . GLY A 1 82 ? 10.469 1.652 13.258 1 90.69 82 GLY A N 1
ATOM 604 C CA . GLY A 1 82 ? 10.289 0.213 13.367 1 90.69 82 GLY A CA 1
ATOM 605 C C . GLY A 1 82 ? 11.109 -0.567 12.352 1 90.69 82 GLY A C 1
ATOM 606 O O . GLY A 1 82 ? 10.648 -1.581 11.828 1 90.69 82 GLY A O 1
ATOM 607 N N . GLY A 1 83 ? 12.117 -0.004 11.945 1 88.88 83 GLY A N 1
ATOM 608 C CA . GLY A 1 83 ? 12.977 -0.689 10.992 1 88.88 83 GLY A CA 1
ATOM 609 C C . GLY A 1 83 ? 12.555 -0.479 9.555 1 88.88 83 GLY A C 1
ATOM 610 O O . GLY A 1 83 ? 13.164 -1.04 8.641 1 88.88 83 GLY A O 1
ATOM 611 N N . GLN A 1 84 ? 11.516 0.289 9.391 1 89.88 84 GLN A N 1
ATOM 612 C CA . GLN A 1 84 ? 10.992 0.583 8.062 1 89.88 84 GLN A CA 1
ATOM 613 C C . GLN A 1 84 ? 11.32 2.014 7.648 1 89.88 84 GLN A C 1
ATOM 615 O O . GLN A 1 84 ? 11.164 2.945 8.445 1 89.88 84 GLN A O 1
ATOM 620 N N . ASP A 1 85 ? 11.75 2.104 6.383 1 9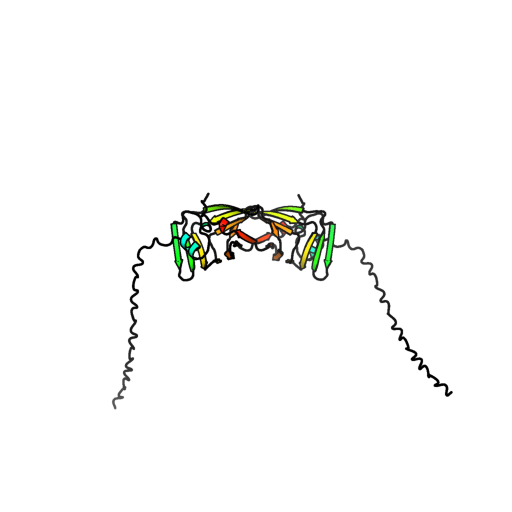4.19 85 ASP A N 1
ATOM 621 C CA . ASP A 1 85 ? 12.039 3.426 5.836 1 94.19 85 ASP A CA 1
ATOM 622 C C . ASP A 1 85 ? 10.859 3.949 5.02 1 94.19 85 ASP A C 1
ATOM 624 O O . ASP A 1 85 ? 10.289 3.221 4.211 1 94.19 85 ASP A O 1
ATOM 628 N N . PHE A 1 86 ? 10.602 5.172 5.297 1 95.19 86 PHE A N 1
ATOM 629 C CA . PHE A 1 86 ? 9.594 5.898 4.543 1 95.19 86 PHE A CA 1
ATOM 630 C C . PHE A 1 86 ? 10.156 7.199 3.986 1 95.19 86 PHE A C 1
ATOM 632 O O . PHE A 1 86 ? 11.164 7.711 4.492 1 95.19 86 PHE A O 1
ATOM 639 N N . LYS A 1 87 ? 9.594 7.652 3.002 1 96.56 87 LYS A N 1
ATOM 640 C CA . LYS A 1 87 ? 9.773 9.023 2.531 1 96.56 87 LYS A CA 1
ATOM 641 C C . LYS A 1 87 ? 8.43 9.711 2.305 1 96.56 87 LYS A C 1
ATOM 643 O O . LYS A 1 87 ? 7.523 9.133 1.714 1 96.56 87 LYS A O 1
ATOM 648 N N . PHE A 1 88 ? 8.32 10.836 2.844 1 97.81 88 PHE A N 1
ATOM 649 C CA . PHE A 1 88 ? 7.141 11.664 2.637 1 97.81 88 PHE A CA 1
ATOM 650 C C . PHE A 1 88 ? 7.426 12.781 1.639 1 97.81 88 PHE A C 1
ATOM 652 O O . PHE A 1 88 ? 8.453 13.461 1.738 1 97.81 88 PHE A O 1
ATOM 659 N N . ARG A 1 89 ? 6.547 12.977 0.708 1 98.31 89 ARG A N 1
ATOM 660 C CA . ARG A 1 89 ? 6.676 14.039 -0.288 1 98.31 89 ARG A CA 1
ATOM 661 C C . ARG A 1 89 ? 5.461 14.953 -0.27 1 98.31 89 ARG A C 1
ATOM 663 O O . ARG A 1 89 ? 4.32 14.484 -0.315 1 98.31 89 ARG A O 1
ATOM 670 N N . PHE A 1 90 ? 5.77 16.156 -0.257 1 98.44 90 PHE A N 1
ATOM 671 C CA . PHE A 1 90 ? 4.746 17.188 -0.277 1 98.44 90 PHE A CA 1
ATOM 672 C C . PHE A 1 90 ? 4.797 17.969 -1.583 1 98.44 90 PHE A C 1
ATOM 674 O O . PHE A 1 90 ? 5.871 18.406 -2.012 1 98.44 90 PHE A O 1
ATOM 681 N N . ALA A 1 91 ? 3.594 18.109 -2.148 1 98.44 91 ALA A N 1
ATOM 682 C CA . ALA A 1 91 ? 3.465 19.078 -3.238 1 98.44 91 ALA A CA 1
ATOM 683 C C . ALA A 1 91 ? 3.561 20.5 -2.721 1 98.44 91 ALA A C 1
ATOM 685 O O . ALA A 1 91 ? 3.572 20.734 -1.508 1 98.44 91 ALA A O 1
ATOM 686 N N . SER A 1 92 ? 3.654 21.438 -3.635 1 98 92 SER A N 1
ATOM 687 C CA . SER A 1 92 ? 3.701 22.844 -3.244 1 98 92 SER A CA 1
ATOM 688 C C . SER A 1 92 ? 2.404 23.266 -2.566 1 98 92 SER A C 1
ATOM 690 O O . SER A 1 92 ? 2.398 24.203 -1.765 1 98 92 SER A O 1
ATOM 692 N N . THR A 1 93 ? 1.409 22.609 -2.951 1 98.38 93 THR A N 1
ATOM 693 C CA . THR A 1 93 ? 0.12 22.844 -2.311 1 98.38 93 THR A CA 1
ATOM 694 C C . THR A 1 93 ? -0.43 21.562 -1.708 1 98.38 93 THR A C 1
ATOM 696 O O . THR A 1 93 ? -0.547 20.547 -2.398 1 98.38 93 THR A O 1
ATOM 699 N N . VAL A 1 94 ? -0.707 21.656 -0.419 1 98.5 94 VAL A N 1
ATOM 700 C CA . VAL A 1 94 ? -1.242 20.484 0.269 1 98.5 94 VAL A CA 1
ATOM 701 C C . VAL A 1 94 ? -2.473 20.875 1.082 1 98.5 94 VAL A C 1
ATOM 703 O O . VAL A 1 94 ? -2.631 22.047 1.453 1 98.5 94 VAL A O 1
ATOM 706 N N . GLY A 1 95 ? -3.395 19.891 1.332 1 98.44 95 GLY A N 1
ATOM 707 C CA . GLY A 1 95 ? -4.582 20.234 2.102 1 98.44 95 GLY A CA 1
ATOM 708 C C . GLY A 1 95 ? -5.379 19.016 2.537 1 98.44 95 GLY A C 1
ATOM 709 O O . GLY A 1 95 ? -4.883 17.891 2.48 1 98.44 95 GLY A O 1
ATOM 710 N N . GLY A 1 96 ? -6.547 19.344 3.078 1 98.75 96 GLY A N 1
ATOM 711 C CA . GLY A 1 96 ? -7.484 18.375 3.605 1 98.75 96 GLY A CA 1
ATOM 712 C C . GLY A 1 96 ? -8.555 18.984 4.484 1 98.75 96 GLY A C 1
ATOM 713 O O . GLY A 1 96 ? -8.844 20.188 4.375 1 98.75 96 GLY A O 1
ATOM 714 N N . VAL A 1 97 ? -9.18 18.156 5.227 1 98.81 97 VAL A N 1
ATOM 715 C CA . VAL A 1 97 ? -10.156 18.594 6.223 1 98.81 97 VAL A CA 1
ATOM 716 C C . VAL A 1 97 ? -9.648 18.25 7.621 1 98.81 97 VAL A C 1
ATOM 718 O O . VAL A 1 97 ? -9.438 17.078 7.945 1 98.81 97 VAL A O 1
ATOM 721 N N . ILE A 1 98 ? -9.5 19.281 8.391 1 98.62 98 ILE A N 1
ATOM 722 C CA . ILE A 1 98 ? -8.906 19.094 9.711 1 98.62 98 ILE A CA 1
ATOM 723 C C . ILE A 1 98 ? -9.992 19.188 10.781 1 98.62 98 ILE A C 1
ATOM 725 O O . ILE A 1 98 ? -10.891 20.031 10.688 1 98.62 98 ILE A O 1
ATOM 729 N N . GLN A 1 99 ? -9.938 18.328 11.711 1 97.94 99 GLN A N 1
ATOM 730 C CA . GLN A 1 99 ? -10.688 18.359 12.961 1 97.94 99 GLN A CA 1
ATOM 731 C C . GLN A 1 99 ? -9.82 17.906 14.133 1 97.94 99 GLN A C 1
ATOM 733 O O . GLN A 1 99 ? -8.664 17.531 13.945 1 97.94 99 GLN A O 1
ATOM 738 N N . ALA A 1 100 ? -10.367 18.016 15.234 1 97.81 100 ALA A N 1
ATOM 739 C CA . ALA A 1 100 ? -9.594 17.641 16.406 1 97.81 100 ALA A CA 1
ATOM 740 C C . ALA A 1 100 ? -9.039 16.219 16.281 1 97.81 100 ALA A C 1
ATOM 742 O O . ALA A 1 100 ? -9.805 15.258 16.188 1 97.81 100 ALA A O 1
ATOM 743 N N . GLY A 1 101 ? -7.828 16.094 16.156 1 98.5 101 GLY A N 1
ATOM 744 C CA . GLY A 1 101 ? -7.129 14.82 16.219 1 98.5 101 GLY A CA 1
ATOM 745 C C . GLY A 1 101 ? -7.078 14.109 14.875 1 98.5 101 GLY A C 1
ATOM 746 O O . GLY A 1 101 ? -6.672 12.945 14.797 1 98.5 101 GLY A O 1
ATOM 747 N N . SER A 1 102 ? -7.484 14.805 13.844 1 98.81 102 SER A N 1
ATOM 748 C CA . SER A 1 102 ? -7.496 14.039 12.594 1 98.81 102 SER A CA 1
ATOM 749 C C . SER A 1 102 ? -7.473 14.969 11.383 1 98.81 102 SER A C 1
ATOM 751 O O . SER A 1 102 ? -7.875 16.125 11.477 1 98.81 102 SER A O 1
ATOM 753 N N . ILE A 1 103 ? -6.949 14.531 10.312 1 98.81 103 ILE A N 1
ATOM 754 C CA . ILE A 1 103 ? -7.051 15.125 8.984 1 98.81 103 ILE A CA 1
ATOM 755 C C . ILE A 1 103 ? -7.543 14.078 7.984 1 98.81 103 ILE A C 1
ATOM 757 O O . ILE A 1 103 ? -7 12.977 7.918 1 98.81 103 ILE A O 1
ATOM 761 N N . HIS A 1 104 ? -8.586 14.359 7.289 1 98.56 104 HIS A N 1
ATOM 762 C CA . HIS A 1 104 ? -9.055 13.43 6.27 1 98.56 104 HIS A CA 1
ATOM 763 C C . HIS A 1 104 ? -9.133 14.109 4.902 1 98.56 104 HIS A C 1
ATOM 765 O O . HIS A 1 104 ? -8.883 15.312 4.785 1 98.56 104 HIS A O 1
ATOM 771 N N . GLU A 1 105 ? -9.336 13.375 3.867 1 98.31 105 GLU A N 1
ATOM 772 C CA . GLU A 1 105 ? -9.352 13.852 2.488 1 98.31 105 GLU A CA 1
ATOM 773 C C . GLU A 1 105 ? -8.055 14.586 2.146 1 98.31 105 GLU A C 1
ATOM 775 O O . GLU A 1 105 ? -8.094 15.664 1.543 1 98.31 105 GLU A O 1
ATOM 780 N N . VAL A 1 106 ? -6.957 14.055 2.637 1 98.75 106 VAL A N 1
ATOM 781 C CA . VAL A 1 106 ? -5.652 14.672 2.441 1 98.75 106 VAL A CA 1
ATOM 782 C C . VAL A 1 106 ? -5.273 14.625 0.962 1 98.75 106 VAL A C 1
ATOM 784 O O . VAL A 1 106 ? -5.473 13.602 0.298 1 98.75 106 VAL A O 1
ATOM 787 N N . TYR A 1 107 ? -4.766 15.703 0.429 1 98.44 107 TYR A N 1
ATOM 788 C CA . TYR A 1 107 ? -4.219 15.719 -0.925 1 98.44 107 TYR A CA 1
ATOM 789 C C . TYR A 1 107 ? -2.863 16.406 -0.96 1 98.44 107 TYR A C 1
ATOM 791 O O . TYR A 1 107 ? -2.518 17.156 -0.043 1 98.44 107 TYR A O 1
ATOM 799 N N . GLY A 1 108 ? -2.094 16.078 -1.935 1 98.62 108 GLY A N 1
ATOM 800 C CA . GLY A 1 108 ? -0.801 16.719 -2.135 1 98.62 108 GLY A CA 1
ATOM 801 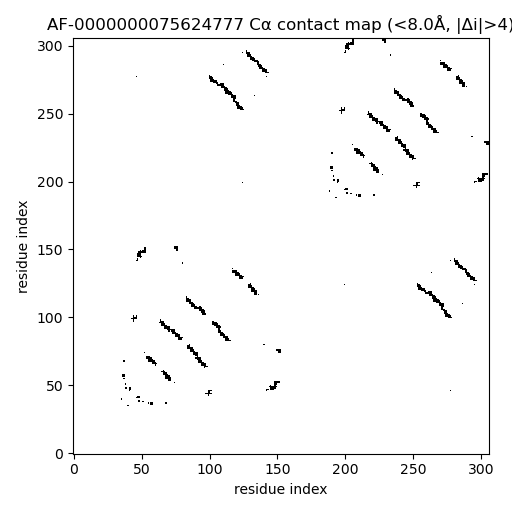C C . GLY A 1 108 ? 0.313 16.062 -1.333 1 98.62 108 GLY A C 1
ATOM 802 O O . GLY A 1 108 ? 1.43 16.594 -1.283 1 98.62 108 GLY A O 1
ATOM 803 N N . VAL A 1 109 ? 0.031 15.031 -0.638 1 98.69 109 VAL A N 1
ATOM 804 C CA . VAL A 1 109 ? 1.036 14.32 0.148 1 98.69 109 VAL A CA 1
ATOM 805 C C . VAL A 1 109 ? 1.115 12.867 -0.306 1 98.69 109 VAL A C 1
ATOM 807 O O . VAL A 1 109 ? 0.09 12.195 -0.437 1 98.69 109 VAL A O 1
ATOM 810 N N . ARG A 1 110 ? 2.311 12.398 -0.537 1 97.62 110 ARG A N 1
ATOM 811 C CA . ARG A 1 110 ? 2.539 11.008 -0.907 1 97.62 110 ARG A CA 1
ATOM 812 C C . ARG A 1 110 ? 3.578 10.359 0.004 1 97.62 110 ARG A C 1
ATOM 814 O O . ARG A 1 110 ? 4.438 11.055 0.558 1 97.62 110 ARG A O 1
ATOM 821 N N . VAL A 1 111 ? 3.486 9.078 0.132 1 96.19 111 VAL A N 1
ATOM 822 C CA . VAL A 1 111 ? 4.398 8.32 0.984 1 96.19 111 VAL A CA 1
ATOM 823 C C . VAL A 1 111 ? 5.043 7.195 0.178 1 96.19 111 VAL A C 1
ATOM 825 O O . VAL A 1 111 ? 4.367 6.496 -0.58 1 96.19 111 VAL A O 1
ATOM 828 N N . GLN A 1 112 ? 6.305 7.133 0.218 1 94.56 112 GLN A N 1
ATOM 829 C CA . GLN A 1 112 ? 7.051 6.004 -0.329 1 94.56 112 GLN A CA 1
ATOM 830 C C . GLN A 1 112 ? 7.449 5.027 0.771 1 94.56 112 GLN A C 1
ATOM 832 O O . GLN A 1 112 ? 8.062 5.422 1.766 1 94.56 112 GLN A O 1
ATOM 837 N N . ILE A 1 113 ? 7.051 3.844 0.64 1 90.94 113 ILE A N 1
ATOM 838 C CA . ILE A 1 113 ? 7.449 2.77 1.545 1 90.94 113 ILE A CA 1
ATOM 839 C C . ILE A 1 113 ? 8.609 1.982 0.936 1 90.94 113 ILE A C 1
ATOM 841 O O . ILE A 1 113 ? 8.445 1.333 -0.101 1 90.94 113 ILE A O 1
ATOM 845 N N . LYS A 1 114 ? 9.68 2.08 1.621 1 90.25 114 LYS A N 1
ATOM 846 C CA . LYS A 1 114 ? 10.859 1.441 1.046 1 90.25 114 LYS A CA 1
ATOM 847 C C . LYS A 1 114 ? 10.953 -0.023 1.467 1 90.25 114 LYS A C 1
ATOM 849 O O . LYS A 1 114 ? 11.055 -0.327 2.658 1 90.25 114 LYS A O 1
ATOM 854 N N . PHE A 1 115 ? 10.781 -0.877 0.557 1 85.38 115 PHE A N 1
ATOM 855 C CA . PHE A 1 115 ? 11.023 -2.311 0.667 1 85.38 115 PHE A CA 1
ATOM 856 C C . PHE A 1 115 ? 9.953 -2.979 1.516 1 85.38 115 PHE A C 1
ATOM 858 O O . PHE A 1 115 ? 10.188 -4.031 2.109 1 85.38 115 PHE A O 1
ATOM 865 N N . GLY A 1 116 ? 8.883 -2.381 1.732 1 88.56 116 GLY A N 1
ATOM 866 C CA . GLY A 1 116 ? 7.812 -2.975 2.514 1 88.56 116 GLY A CA 1
ATOM 867 C C . GLY A 1 116 ? 7.07 -4.07 1.773 1 88.56 116 GLY A C 1
ATOM 868 O O . GLY A 1 116 ? 7.031 -4.078 0.541 1 88.56 116 GLY A O 1
ATOM 869 N N . TRP A 1 117 ? 6.633 -5 2.555 1 91.75 117 TRP A N 1
ATOM 870 C CA . TRP A 1 117 ? 5.855 -6.113 2.02 1 91.75 117 TRP A CA 1
ATOM 871 C C . TRP A 1 117 ? 4.387 -5.988 2.408 1 91.75 117 TRP A C 1
ATOM 873 O O . TRP A 1 117 ? 4.062 -5.727 3.568 1 91.75 117 TRP A O 1
ATOM 883 N N . LEU A 1 118 ? 3.516 -6.129 1.433 1 93.62 118 LEU A N 1
ATOM 884 C CA . LEU A 1 118 ? 2.072 -6.121 1.651 1 93.62 118 LEU A CA 1
ATOM 885 C C . LEU A 1 118 ? 1.451 -7.449 1.24 1 93.62 118 LEU A C 1
ATOM 887 O O . LEU A 1 118 ? 1.836 -8.031 0.224 1 93.62 118 LEU A O 1
ATOM 891 N N . GLY A 1 119 ? 0.461 -7.918 1.965 1 95.81 119 GLY A N 1
ATOM 892 C CA . GLY A 1 119 ? -0.235 -9.148 1.619 1 95.81 119 GLY A CA 1
ATOM 893 C C . GLY A 1 119 ? -1.099 -9.016 0.378 1 95.81 119 GLY A C 1
ATOM 894 O O . GLY A 1 119 ? -1.829 -8.039 0.226 1 95.81 119 GLY A O 1
ATOM 895 N N . LEU A 1 120 ? -0.95 -9.984 -0.477 1 97.81 120 LEU A N 1
ATOM 896 C CA . LEU A 1 120 ? -1.888 -10.07 -1.591 1 97.81 120 LEU A CA 1
ATOM 897 C C . LEU A 1 120 ? -3.242 -10.594 -1.124 1 97.81 120 LEU A C 1
ATOM 899 O O . LEU A 1 120 ? -3.314 -11.633 -0.459 1 97.81 120 LEU A O 1
ATOM 903 N N . ARG A 1 121 ? -4.293 -9.883 -1.544 1 97.44 121 ARG A N 1
ATOM 904 C CA . ARG A 1 121 ? -5.605 -10.266 -1.032 1 97.44 121 ARG 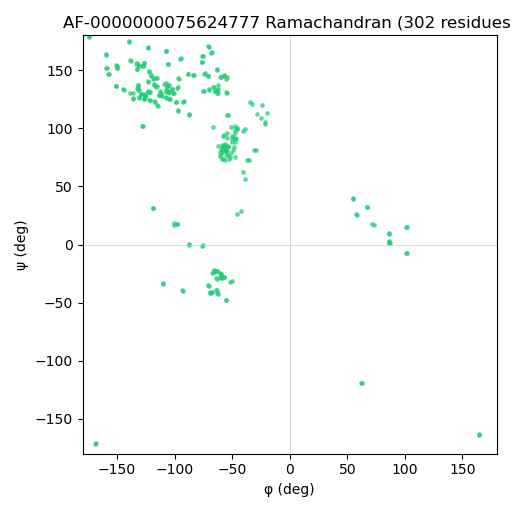A CA 1
ATOM 905 C C . ARG A 1 121 ? -6.457 -10.898 -2.129 1 97.44 121 ARG A C 1
ATOM 907 O O . ARG A 1 121 ? -7.258 -11.797 -1.862 1 97.44 121 ARG A O 1
ATOM 914 N N . GLN A 1 122 ? -6.184 -10.344 -3.33 1 98.25 122 GLN A N 1
ATOM 915 C CA . GLN A 1 122 ? -7.105 -10.742 -4.387 1 98.25 122 GLN A CA 1
ATOM 916 C C . GLN A 1 122 ? -6.477 -10.555 -5.766 1 98.25 122 GLN A C 1
ATOM 918 O O . GLN A 1 122 ? -5.691 -9.633 -5.977 1 98.25 122 GLN A O 1
ATOM 923 N N . VAL A 1 123 ? -6.875 -11.461 -6.672 1 98.62 123 VAL A N 1
ATOM 924 C CA . VAL A 1 123 ? -6.562 -11.383 -8.094 1 98.62 123 VAL A CA 1
ATOM 925 C C . VAL A 1 123 ? -7.852 -11.469 -8.914 1 98.62 123 VAL A C 1
ATOM 927 O O . VAL A 1 123 ? -8.656 -12.383 -8.719 1 98.62 123 VAL A O 1
ATOM 930 N N . ASP A 1 124 ? -8.023 -10.523 -9.82 1 98.69 124 ASP A N 1
ATOM 931 C CA . ASP A 1 124 ? -9.211 -10.523 -10.672 1 98.69 124 ASP A CA 1
ATOM 932 C C . ASP A 1 124 ? -8.836 -10.336 -12.141 1 98.69 124 ASP A C 1
ATOM 934 O O . ASP A 1 124 ? -8.078 -9.43 -12.477 1 98.69 124 ASP A O 1
ATOM 938 N N . ARG A 1 125 ? -9.445 -11.148 -12.93 1 98.69 125 ARG A N 1
ATOM 939 C CA . ARG A 1 125 ? -9.234 -11.023 -14.367 1 98.69 125 ARG A CA 1
ATOM 940 C C . ARG A 1 125 ? -10.398 -10.305 -15.039 1 98.69 125 ARG A C 1
ATOM 942 O O . ARG A 1 125 ? -11.562 -10.602 -14.758 1 98.69 125 ARG A O 1
ATOM 949 N N . ALA A 1 126 ? -10.039 -9.344 -15.805 1 98.12 126 ALA A N 1
ATOM 950 C CA . ALA A 1 126 ? -10.969 -8.688 -16.719 1 98.12 126 ALA A CA 1
ATOM 951 C C . ALA A 1 126 ? -10.406 -8.656 -18.141 1 98.12 126 ALA A C 1
ATOM 953 O O . ALA A 1 126 ? -9.602 -7.781 -18.469 1 98.12 126 ALA A O 1
ATOM 954 N N . GLY A 1 127 ? -10.938 -9.594 -18.984 1 97.25 127 GLY A N 1
ATOM 955 C CA . GLY A 1 127 ? -10.367 -9.711 -20.312 1 97.25 127 GLY A CA 1
ATOM 956 C C . GLY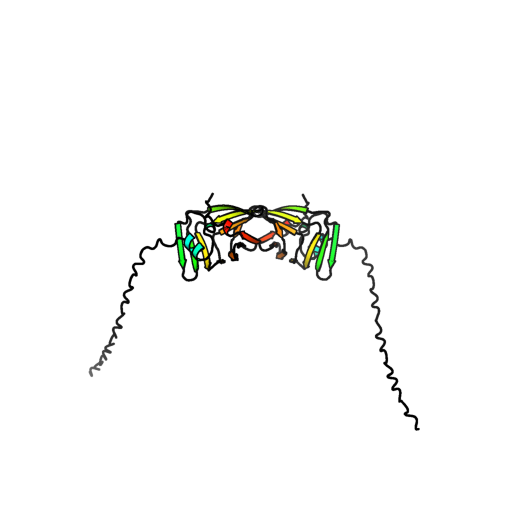 A 1 127 ? -8.906 -10.117 -20.297 1 97.25 127 GLY A C 1
ATOM 957 O O . GLY A 1 127 ? -8.555 -11.172 -19.781 1 97.25 127 GLY A O 1
ATOM 958 N N . ASP A 1 128 ? -8.055 -9.305 -20.812 1 98.19 128 ASP A N 1
ATOM 959 C CA . ASP A 1 128 ? -6.629 -9.609 -20.922 1 98.19 128 ASP A CA 1
ATOM 960 C C . ASP A 1 128 ? -5.84 -8.922 -19.812 1 98.19 128 ASP A C 1
ATOM 962 O O . ASP A 1 128 ? -4.613 -8.812 -19.891 1 98.19 128 ASP A O 1
ATOM 966 N N . GLN A 1 129 ? -6.609 -8.516 -18.812 1 98.44 129 GLN A N 1
ATOM 967 C CA . GLN A 1 129 ? -5.969 -7.812 -17.703 1 98.44 129 GLN A CA 1
ATOM 968 C C . GLN A 1 129 ? -6.195 -8.547 -16.391 1 98.44 129 GLN A C 1
ATOM 970 O O . GLN A 1 129 ? -7.254 -9.141 -16.172 1 98.44 129 GLN A O 1
ATOM 975 N N . LEU A 1 130 ? -5.125 -8.453 -15.531 1 98.38 130 LEU A N 1
ATOM 976 C CA . LEU A 1 130 ? -5.18 -8.977 -14.172 1 98.38 130 LEU A CA 1
ATOM 977 C C . LEU A 1 130 ? -5.012 -7.859 -13.156 1 98.38 130 LEU A C 1
ATOM 979 O O . LEU A 1 130 ? -4.023 -7.121 -13.195 1 98.38 130 LEU A O 1
ATOM 983 N N . THR A 1 131 ? -5.965 -7.758 -12.32 1 98.19 131 THR A N 1
ATOM 984 C CA . THR A 1 131 ? -5.859 -6.766 -11.258 1 98.19 131 THR A CA 1
ATOM 985 C C . THR A 1 131 ? -5.539 -7.434 -9.922 1 98.19 131 THR A C 1
ATOM 987 O O . THR A 1 131 ? -6.254 -8.336 -9.484 1 98.19 131 THR A O 1
ATOM 990 N N . LEU A 1 132 ? -4.465 -6.965 -9.312 1 97.75 132 LEU A N 1
ATOM 991 C CA . LEU A 1 132 ? -4.055 -7.441 -7.996 1 97.75 132 LEU A CA 1
ATOM 992 C C . LEU A 1 132 ? -4.387 -6.414 -6.918 1 97.75 132 LEU A C 1
ATOM 994 O O . LEU A 1 132 ? -4.09 -5.227 -7.074 1 97.75 132 LEU A O 1
ATOM 998 N N . GLN A 1 133 ? -4.996 -6.871 -5.902 1 96.25 133 GLN A N 1
ATOM 999 C CA . GLN A 1 133 ? -5.301 -6.039 -4.746 1 96.25 133 GLN A CA 1
ATOM 1000 C C . GLN A 1 133 ? -4.52 -6.492 -3.518 1 96.25 133 GLN A C 1
ATOM 1002 O O . GLN A 1 133 ? -4.531 -7.676 -3.17 1 96.25 133 GLN A O 1
ATOM 1007 N N . VAL A 1 134 ? -3.863 -5.57 -2.91 1 94.12 134 VAL A N 1
ATOM 1008 C CA . VAL A 1 134 ? -3.08 -5.887 -1.722 1 94.12 134 VAL A CA 1
ATOM 1009 C C . VAL A 1 134 ? -3.775 -5.332 -0.481 1 94.12 134 VAL A C 1
ATOM 1011 O O . VAL A 1 134 ? -4.77 -4.609 -0.59 1 94.12 134 VAL A O 1
ATOM 1014 N N . GLU A 1 135 ? -3.344 -5.762 0.634 1 90.25 135 GLU A N 1
ATOM 1015 C CA . GLU A 1 135 ? -3.852 -5.258 1.906 1 90.25 135 GLU A CA 1
ATOM 1016 C C . GLU A 1 135 ? -3.682 -3.742 2.006 1 90.25 135 GLU A C 1
ATOM 1018 O O . GLU A 1 135 ? -2.742 -3.18 1.439 1 90.25 135 GLU A O 1
ATOM 1023 N N . GLN A 1 136 ? -4.707 -3.244 2.689 1 87.94 136 GLN A N 1
ATOM 1024 C CA . GLN A 1 136 ? -4.59 -1.819 2.98 1 87.94 136 GLN A CA 1
ATOM 1025 C C . GLN A 1 136 ? -3.385 -1.535 3.871 1 87.94 136 GLN A C 1
ATOM 1027 O O . GLN A 1 136 ? -3.146 -2.246 4.848 1 87.94 136 GLN A O 1
ATOM 1032 N N . PHE A 1 137 ? -2.637 -0.501 3.418 1 88.06 137 PHE A N 1
ATOM 1033 C CA . PHE A 1 137 ? -1.485 -0.128 4.234 1 88.06 137 PHE A CA 1
ATOM 1034 C C . PHE A 1 137 ? -1.861 0.953 5.238 1 88.06 137 PHE A C 1
ATOM 1036 O O . PHE A 1 137 ? -2.465 1.965 4.875 1 88.06 137 PHE A O 1
ATOM 1043 N N . THR A 1 138 ? -1.625 0.668 6.484 1 91.69 138 THR A N 1
ATOM 1044 C CA . THR A 1 138 ? -1.737 1.598 7.602 1 91.69 138 THR A CA 1
ATOM 1045 C C . THR A 1 138 ? -0.5 1.524 8.492 1 91.69 138 THR A C 1
ATOM 1047 O O . THR A 1 138 ? 0.053 0.444 8.711 1 91.69 138 THR A O 1
ATOM 1050 N N . GLN A 1 139 ? -0.024 2.684 8.914 1 93.69 139 GLN A N 1
ATOM 1051 C CA . GLN A 1 139 ? 1.124 2.738 9.812 1 93.69 139 GLN A CA 1
ATOM 1052 C C . GLN A 1 139 ? 0.852 3.662 10.992 1 93.69 139 GLN A C 1
ATOM 1054 O O . GLN A 1 139 ? 0.341 4.77 10.82 1 93.69 139 GLN A O 1
ATOM 1059 N N . THR A 1 140 ? 1.183 3.146 12.141 1 96.31 140 THR A N 1
ATOM 1060 C CA . THR A 1 140 ? 1.035 3.93 13.359 1 96.31 140 THR A CA 1
ATOM 1061 C C . THR A 1 140 ? 2.396 4.375 13.883 1 96.31 140 THR A C 1
ATOM 1063 O O . THR A 1 140 ? 3.334 3.574 13.945 1 96.31 140 THR A O 1
ATOM 1066 N N . PHE A 1 141 ? 2.482 5.652 14.227 1 97.19 141 PHE A N 1
ATOM 1067 C CA . PHE A 1 141 ? 3.682 6.285 14.766 1 97.19 141 PHE A CA 1
ATOM 1068 C C . PHE A 1 141 ? 3.406 6.898 16.125 1 97.19 141 PHE A C 1
ATOM 1070 O O . PHE A 1 141 ? 2.299 7.371 16.391 1 97.19 141 PHE A O 1
ATOM 1077 N N . PRO A 1 142 ? 4.43 6.906 16.938 1 97.75 142 PRO A N 1
ATOM 1078 C CA . PRO A 1 142 ? 4.293 7.852 18.047 1 97.75 142 PRO A CA 1
ATOM 1079 C C . PRO A 1 142 ? 4.141 9.297 17.578 1 97.75 142 PRO A C 1
ATOM 1081 O O . PRO A 1 142 ? 4.773 9.703 16.594 1 97.75 142 PRO A O 1
ATOM 1084 N N . THR A 1 143 ? 3.309 10.023 18.344 1 97.88 143 THR A N 1
ATOM 1085 C CA . THR A 1 143 ? 3.129 11.422 17.984 1 97.88 143 THR A CA 1
ATOM 1086 C C . THR A 1 143 ? 4.457 12.172 18.031 1 97.88 143 THR A C 1
ATOM 1088 O O . THR A 1 143 ? 4.672 13.125 17.281 1 97.88 143 THR A O 1
ATOM 1091 N N . SER A 1 144 ? 5.344 11.742 18.844 1 97.12 144 SER A N 1
ATOM 1092 C CA . SER A 1 144 ? 6.637 12.398 19.031 1 97.12 144 SER A CA 1
ATOM 1093 C C . SER A 1 144 ? 7.484 12.32 17.766 1 97.12 144 SER A C 1
ATOM 1095 O O . SER A 1 144 ? 8.422 13.109 17.594 1 97.12 144 SER A O 1
ATOM 1097 N N . THR A 1 145 ? 7.207 11.336 16.875 1 97.06 145 THR A N 1
ATOM 1098 C CA . THR A 1 145 ? 7.906 11.227 15.602 1 97.06 145 THR A CA 1
ATOM 1099 C C . THR A 1 145 ? 7.754 12.508 14.789 1 97.06 145 THR A C 1
ATOM 1101 O O . THR A 1 145 ? 8.648 12.875 14.023 1 97.06 145 THR A O 1
ATOM 1104 N N . PHE A 1 146 ? 6.621 13.172 15.07 1 97.81 146 PHE A N 1
ATOM 1105 C CA . PHE A 1 146 ? 6.312 14.375 14.305 1 97.81 146 PHE A CA 1
ATOM 1106 C C . PHE A 1 146 ? 6.23 15.594 15.227 1 97.81 146 PHE A C 1
ATOM 1108 O O . PHE A 1 146 ? 5.465 16.516 14.961 1 97.81 146 PHE A O 1
ATOM 1115 N N . ALA A 1 147 ? 6.992 15.562 16.266 1 97.19 147 ALA A N 1
ATOM 1116 C CA . ALA A 1 147 ? 6.98 16.656 17.234 1 97.19 147 ALA A CA 1
ATOM 1117 C C . ALA A 1 147 ? 7.613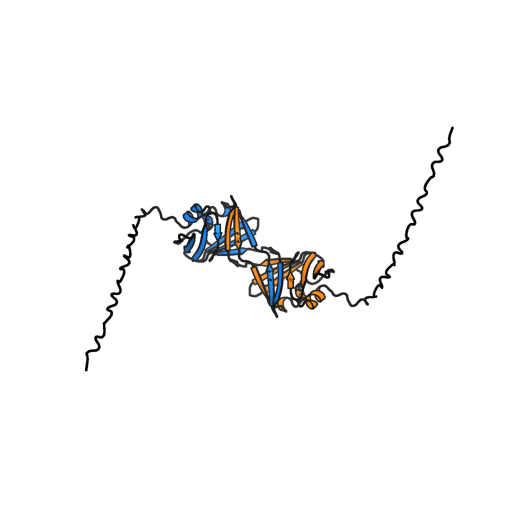 17.922 16.641 1 97.19 147 ALA A C 1
ATOM 1119 O O . ALA A 1 147 ? 7.207 19.031 16.969 1 97.19 147 ALA A O 1
ATOM 1120 N N . VAL A 1 148 ? 8.617 17.75 15.836 1 96.69 148 VAL A N 1
ATOM 1121 C CA . VAL A 1 148 ? 9.328 18.859 15.211 1 96.69 148 VAL A CA 1
ATOM 1122 C C . VAL A 1 148 ? 9.125 18.797 13.695 1 96.69 148 VAL A C 1
ATOM 1124 O O . VAL A 1 148 ? 9.195 17.734 13.094 1 96.69 148 VAL A O 1
ATOM 1127 N N . SER A 1 149 ? 8.875 19.922 13.164 1 97.44 149 SER A N 1
ATOM 1128 C CA . SER A 1 149 ? 8.719 20 11.719 1 97.44 149 SER A CA 1
ATOM 1129 C C . SER A 1 149 ? 10.008 19.609 11 1 97.44 149 SER A C 1
ATOM 1131 O O . SER A 1 149 ? 11.078 20.125 11.312 1 97.44 149 SER A O 1
ATOM 1133 N N . PRO A 1 150 ? 9.805 18.719 10.055 1 97.19 150 PRO A N 1
ATOM 1134 C CA . PRO A 1 150 ? 11 18.281 9.344 1 97.19 150 PRO A CA 1
ATOM 1135 C C . PRO A 1 150 ? 11.492 19.312 8.328 1 97.19 150 PRO A C 1
ATOM 1137 O O . PRO A 1 150 ? 10.719 20.156 7.867 1 97.19 150 PRO A O 1
ATOM 1140 N N . SER A 1 151 ? 12.805 19.203 8.008 1 95.44 151 SER A N 1
ATOM 1141 C CA . SER A 1 151 ? 13.398 19.969 6.918 1 95.44 151 SER A CA 1
ATOM 1142 C C . SER A 1 151 ? 13.445 19.141 5.633 1 95.44 151 SER A C 1
ATOM 1144 O O . SER A 1 151 ? 13.727 17.953 5.668 1 95.44 151 SER A O 1
ATOM 1146 N N . CYS A 1 152 ? 13.195 19.891 4.547 1 91.06 152 CYS A N 1
ATOM 1147 C CA . CYS A 1 152 ? 13.141 19.203 3.264 1 91.06 152 CYS A CA 1
ATOM 1148 C C . CYS A 1 152 ? 14.531 19 2.686 1 91.06 152 CYS A C 1
ATOM 1150 O O . CYS A 1 152 ? 15.445 19.781 2.977 1 91.06 152 CYS A O 1
ATOM 1152 N N . SER A 1 153 ? 14.641 17.891 2.025 1 78.19 153 SER A N 1
ATOM 1153 C CA . SER A 1 153 ? 15.883 17.594 1.331 1 78.19 153 SER A CA 1
ATOM 1154 C C . SER A 1 153 ? 15.852 18.094 -0.11 1 78.19 153 SER A C 1
ATOM 1156 O O . SER A 1 153 ? 14.773 18.219 -0.703 1 78.19 153 SER A O 1
ATOM 1158 N N . MET B 1 1 ? -46.281 -67.5 55.812 1 28.8 1 MET B N 1
ATOM 1159 C CA . MET B 1 1 ? -45 -67.5 55.156 1 28.8 1 MET B CA 1
ATOM 1160 C C . MET B 1 1 ? -45.156 -67.312 53.656 1 28.8 1 MET B C 1
ATOM 1162 O O . MET B 1 1 ? -44.25 -67.625 52.875 1 28.8 1 MET B O 1
ATOM 1166 N N . ASP B 1 2 ? -46.219 -66.562 53.25 1 26.19 2 ASP B N 1
ATOM 1167 C CA . ASP B 1 2 ? -46.812 -66.438 51.938 1 26.19 2 ASP B CA 1
ATOM 1168 C C . ASP B 1 2 ? -45.812 -65.75 50.969 1 26.19 2 ASP B C 1
ATOM 1170 O O . ASP B 1 2 ? -45.281 -64.688 51.25 1 26.19 2 ASP B O 1
ATOM 1174 N N . ALA B 1 3 ? -45.156 -66.625 50.125 1 30.55 3 ALA B N 1
ATOM 1175 C CA . ALA B 1 3 ? -44.094 -66.562 49.125 1 30.55 3 ALA B CA 1
ATOM 1176 C C . ALA B 1 3 ? -44.5 -65.625 47.969 1 30.55 3 ALA B C 1
ATOM 1178 O O . ALA B 1 3 ? -45.5 -65.812 47.281 1 30.55 3 ALA B O 1
ATOM 1179 N N . CYS B 1 4 ? -44.438 -64.25 48.219 1 32.72 4 CYS B N 1
ATOM 1180 C CA . CYS B 1 4 ? -44.719 -63.156 47.25 1 32.72 4 CYS B CA 1
ATOM 1181 C C . CYS B 1 4 ? -44 -63.406 45.938 1 32.72 4 CYS B C 1
ATOM 1183 O O . CYS B 1 4 ? -42.781 -63.438 45.875 1 32.72 4 CYS B O 1
ATOM 1185 N N . HIS B 1 5 ? -44.531 -64.375 45.094 1 37.56 5 HIS B N 1
ATOM 1186 C CA . HIS B 1 5 ? -44.062 -64.75 43.75 1 37.56 5 HIS B CA 1
ATOM 1187 C C . HIS B 1 5 ? -43.844 -63.531 42.875 1 37.56 5 HIS B C 1
ATOM 1189 O O . HIS B 1 5 ? -44.75 -62.781 42.625 1 37.56 5 HIS B O 1
ATOM 1195 N N . PHE B 1 6 ? -42.625 -62.844 42.969 1 37.81 6 PHE B N 1
ATOM 1196 C CA . PHE B 1 6 ? -42.125 -61.75 42.188 1 37.81 6 PHE B CA 1
ATOM 1197 C C . PHE B 1 6 ? -42.125 -62.094 40.688 1 37.81 6 PHE B C 1
ATOM 1199 O O . PHE B 1 6 ? -41.406 -63 40.281 1 37.81 6 PHE B O 1
ATOM 1206 N N . LEU B 1 7 ? -43.312 -62.062 40 1 36.53 7 LEU B N 1
ATOM 1207 C CA . LEU B 1 7 ? -43.5 -62.281 38.562 1 36.53 7 LEU B CA 1
ATOM 1208 C C . LEU B 1 7 ? -42.531 -61.406 37.781 1 36.53 7 LEU B C 1
ATOM 1210 O O . LEU B 1 7 ? -42.625 -60.156 37.875 1 36.53 7 LEU B O 1
ATOM 1214 N N . LEU B 1 8 ? -41.281 -61.875 37.5 1 37.19 8 LEU B N 1
ATOM 1215 C CA . LEU B 1 8 ? -40.219 -61.281 36.719 1 37.19 8 LEU B CA 1
ATOM 1216 C C . LEU B 1 8 ? -40.656 -61.062 35.281 1 37.19 8 LEU B C 1
ATOM 1218 O O . LEU B 1 8 ? -40.969 -62.031 34.562 1 37.19 8 LEU B O 1
ATOM 1222 N N . ILE B 1 9 ? -41.438 -59.969 34.969 1 38.53 9 ILE B N 1
ATOM 1223 C CA . ILE B 1 9 ? -41.875 -59.562 33.656 1 38.53 9 ILE B CA 1
ATOM 1224 C C . ILE B 1 9 ? -40.656 -59.406 32.75 1 38.53 9 ILE B C 1
ATOM 1226 O O . ILE B 1 9 ? -39.781 -58.562 33 1 38.53 9 ILE B O 1
ATOM 1230 N N . VAL B 1 10 ? -40.094 -60.5 32.188 1 36.91 10 VAL B N 1
ATOM 1231 C CA . VAL B 1 10 ? -39 -60.562 31.234 1 36.91 10 VAL B CA 1
ATOM 1232 C C . VAL B 1 10 ? -39.375 -59.781 29.969 1 36.91 10 VAL B C 1
ATOM 1234 O O . VAL B 1 10 ? -40.281 -60.188 29.25 1 36.91 10 VAL B O 1
ATOM 1237 N N . LEU B 1 11 ? -39.375 -58.406 30.031 1 38.81 11 LEU B N 1
ATOM 1238 C CA . LEU B 1 11 ? -39.594 -57.562 28.859 1 38.81 11 LEU B CA 1
ATOM 1239 C C . LEU B 1 11 ? -38.594 -57.906 27.75 1 38.81 11 LEU B C 1
ATOM 1241 O O . LEU B 1 11 ? -37.375 -57.781 27.938 1 38.81 11 LEU B O 1
ATOM 1245 N N . VAL B 1 12 ? -38.844 -58.969 26.938 1 37.78 12 VAL B N 1
ATOM 1246 C CA . VAL B 1 12 ? -38.094 -59.375 25.75 1 37.78 12 VAL B CA 1
ATOM 1247 C C . VAL B 1 12 ? -37.969 -58.219 24.781 1 37.78 12 VAL B C 1
ATOM 1249 O O . VAL B 1 12 ? -38.969 -57.75 24.219 1 37.78 12 VAL B O 1
ATOM 1252 N N . ALA B 1 13 ? -37.062 -57.25 25.047 1 37.28 13 ALA B N 1
ATOM 1253 C CA . ALA B 1 13 ? -36.75 -56.156 24.141 1 37.28 13 ALA B CA 1
ATOM 1254 C C . ALA B 1 13 ? -36.375 -56.688 22.75 1 37.28 13 ALA B C 1
ATOM 1256 O O . ALA B 1 13 ? -35.406 -57.469 22.625 1 37.28 13 ALA B O 1
ATOM 1257 N N . SER B 1 14 ? -37.312 -56.969 21.844 1 37.59 14 SER B N 1
ATOM 1258 C CA . SER B 1 14 ? -37.062 -57.312 20.453 1 37.59 14 SER B CA 1
ATOM 1259 C C . SER B 1 14 ? -36.125 -56.312 19.797 1 37.59 14 SER B C 1
ATOM 1261 O O . SER B 1 14 ? -36.406 -55.125 19.719 1 37.59 14 SER B O 1
ATOM 1263 N N . ILE B 1 15 ? -34.781 -56.531 19.828 1 41.47 15 ILE B N 1
ATOM 1264 C CA . ILE B 1 15 ? -33.75 -55.719 19.172 1 41.47 15 ILE B CA 1
ATOM 1265 C C . ILE B 1 15 ? -33.969 -55.75 17.656 1 41.47 15 ILE B C 1
ATOM 1267 O O . ILE B 1 15 ? -33.938 -56.812 17.031 1 41.47 15 ILE B O 1
ATOM 1271 N N . LEU B 1 16 ? -34.875 -54.844 17.109 1 41.12 16 LEU B N 1
ATOM 1272 C CA . LEU B 1 16 ? -35.031 -54.656 15.672 1 41.12 16 LEU B CA 1
ATOM 1273 C C . LEU B 1 16 ? -33.656 -54.438 15.023 1 41.12 16 LEU B C 1
ATOM 1275 O O . LEU B 1 16 ? -32.906 -53.531 15.414 1 41.12 16 LEU B O 1
ATOM 1279 N N . HIS B 1 17 ? -33.031 -55.531 14.531 1 43.75 17 HIS B N 1
ATOM 1280 C CA . HIS B 1 17 ? -31.812 -55.5 13.75 1 43.75 17 HIS B CA 1
ATOM 1281 C C . HIS B 1 17 ? -31.969 -54.594 12.523 1 43.75 17 HIS B C 1
ATOM 1283 O O . HIS B 1 17 ? -32.75 -54.906 11.625 1 43.75 17 HIS B O 1
ATOM 1289 N N . VAL B 1 18 ? -31.828 -53.25 12.625 1 43.62 18 VAL B N 1
ATOM 1290 C CA . VAL B 1 18 ? -31.75 -52.375 11.469 1 43.62 18 VAL B CA 1
ATOM 1291 C C . VAL B 1 18 ? -30.594 -52.781 10.562 1 43.62 18 VAL B C 1
ATOM 1293 O O . VAL B 1 18 ? -29.453 -52.844 11.008 1 43.62 18 VAL B O 1
ATOM 1296 N N . ALA B 1 19 ? -30.859 -53.625 9.508 1 38.06 19 ALA B N 1
ATOM 1297 C CA . ALA B 1 19 ? -29.922 -54 8.438 1 38.06 19 ALA B CA 1
ATOM 1298 C C . ALA B 1 19 ? -29.234 -52.75 7.883 1 38.06 19 ALA B C 1
ATOM 1300 O O . ALA B 1 19 ? -29.891 -51.844 7.371 1 38.06 19 ALA B O 1
ATOM 1301 N N . TYR B 1 20 ? -28.047 -52.375 8.461 1 36.56 20 TYR B N 1
ATOM 1302 C CA . TYR B 1 20 ? -27.188 -51.375 7.855 1 36.56 20 TYR B CA 1
ATOM 1303 C C . TYR B 1 20 ? -26.797 -51.781 6.441 1 36.56 20 TYR B C 1
ATOM 1305 O O . TYR B 1 20 ? -26.188 -52.844 6.238 1 36.56 20 TYR B O 1
ATOM 1313 N N . ALA B 1 21 ? -27.594 -51.531 5.344 1 39.12 21 ALA B N 1
ATOM 1314 C CA . ALA B 1 21 ? -27.156 -51.688 3.959 1 39.12 21 ALA B CA 1
ATOM 1315 C C . ALA B 1 21 ? -25.781 -51.062 3.736 1 39.12 21 ALA B C 1
ATOM 1317 O O . ALA B 1 21 ? -25.562 -49.875 4.074 1 39.12 21 ALA B O 1
ATOM 1318 N N . THR B 1 22 ? -24.734 -51.875 3.723 1 38.94 22 THR B N 1
ATOM 1319 C CA . THR B 1 22 ? -23.406 -51.469 3.295 1 38.94 22 THR B CA 1
ATOM 1320 C C . THR B 1 22 ? -23.422 -50.938 1.856 1 38.94 22 THR B C 1
ATOM 1322 O O . THR B 1 22 ? -23.891 -51.656 0.952 1 38.94 22 THR B O 1
ATOM 1325 N N . ALA B 1 23 ? -23.734 -49.656 1.575 1 39.84 23 ALA B N 1
ATOM 1326 C CA . ALA B 1 23 ? -23.531 -49.062 0.256 1 39.84 23 ALA B CA 1
ATOM 1327 C C . ALA B 1 23 ? -22.125 -49.375 -0.272 1 39.84 23 ALA B C 1
ATOM 1329 O O . ALA B 1 23 ? -21.141 -49.156 0.432 1 39.84 23 ALA B O 1
ATOM 1330 N N . ALA B 1 24 ? -22 -50.344 -1.202 1 37.44 24 ALA B N 1
ATOM 1331 C CA . ALA B 1 24 ? -20.781 -50.594 -1.968 1 37.44 24 ALA B CA 1
ATOM 1332 C C . ALA B 1 24 ? -20.312 -49.312 -2.686 1 37.44 24 ALA B C 1
ATOM 1334 O O . ALA B 1 24 ? -21.078 -48.719 -3.453 1 37.44 24 ALA B O 1
ATOM 1335 N N . ALA B 1 25 ? -19.453 -48.531 -2.068 1 37.47 25 ALA B N 1
ATOM 1336 C CA . ALA B 1 25 ? -18.781 -47.438 -2.779 1 37.47 25 ALA B CA 1
ATOM 1337 C C . ALA B 1 25 ? -18.047 -47.969 -4.004 1 37.47 25 ALA B C 1
ATOM 1339 O O . ALA B 1 25 ? -17.203 -48.844 -3.895 1 37.47 25 ALA B O 1
ATOM 1340 N N . THR B 1 26 ? -18.766 -48.062 -5.109 1 34.06 26 THR B N 1
ATOM 1341 C CA . THR B 1 26 ? -18.047 -48.312 -6.352 1 34.06 26 THR B CA 1
ATOM 1342 C C . THR B 1 26 ? -16.844 -47.375 -6.469 1 34.06 26 THR B C 1
ATOM 1344 O O . THR B 1 26 ? -16.969 -46.156 -6.324 1 34.06 26 THR B O 1
ATOM 1347 N N . SER B 1 27 ? -15.641 -47.812 -6.078 1 35.47 27 SER B N 1
ATOM 1348 C CA . SER B 1 27 ? -14.391 -47.125 -6.402 1 35.47 27 SER B CA 1
ATOM 1349 C C . SER B 1 27 ? -14.273 -46.875 -7.902 1 35.47 27 SER B C 1
ATOM 1351 O O . SER B 1 27 ? -14.227 -47.812 -8.695 1 35.47 27 SER B O 1
ATOM 1353 N N . ALA B 1 28 ? -15.016 -45.938 -8.484 1 35.34 28 ALA B N 1
ATOM 1354 C CA . ALA B 1 28 ? -14.703 -45.594 -9.867 1 35.34 28 ALA B CA 1
ATOM 1355 C C . ALA B 1 28 ? -13.195 -45.531 -10.094 1 35.34 28 ALA B C 1
ATOM 1357 O O . ALA B 1 28 ? -12.461 -44.969 -9.266 1 35.34 28 ALA B O 1
ATOM 1358 N N . ASN B 1 29 ? -12.648 -46.562 -10.602 1 32.94 29 ASN B N 1
ATOM 1359 C CA . ASN B 1 29 ? -11.328 -46.5 -11.219 1 32.94 29 ASN B CA 1
ATOM 1360 C C . ASN B 1 29 ? -11.148 -45.188 -12.008 1 32.94 29 ASN B C 1
ATOM 1362 O O . ASN B 1 29 ? -11.664 -45.062 -13.117 1 32.94 29 ASN B O 1
ATOM 1366 N N . LEU B 1 30 ? -11.312 -44 -11.406 1 33.97 30 LEU B N 1
ATOM 1367 C CA . LEU B 1 30 ? -10.789 -42.844 -12.094 1 33.97 30 LEU B CA 1
ATOM 1368 C C . LEU B 1 30 ? -9.508 -43.156 -12.836 1 33.97 30 LEU B C 1
ATOM 1370 O O . LEU B 1 30 ? -8.539 -43.625 -12.242 1 33.97 30 LEU B O 1
ATOM 1374 N N . THR B 1 31 ? -9.5 -43.875 -13.93 1 35.59 31 THR B N 1
ATOM 1375 C CA . THR B 1 31 ? -8.328 -43.875 -14.797 1 35.59 31 THR B CA 1
ATOM 1376 C C . THR B 1 31 ? -7.461 -42.656 -14.531 1 35.59 31 THR B C 1
ATOM 1378 O O . THR B 1 31 ? -7.977 -41.594 -14.18 1 35.59 31 THR B O 1
ATOM 1381 N N . ALA B 1 32 ? -6.266 -42.812 -14.016 1 38.16 32 ALA B N 1
ATOM 1382 C CA . ALA B 1 32 ? -5.312 -41.812 -13.531 1 38.16 32 ALA B CA 1
ATOM 1383 C C . ALA B 1 32 ? -5.25 -40.594 -14.477 1 38.16 32 ALA B C 1
ATOM 1385 O O . ALA B 1 32 ? -4.535 -40.625 -15.484 1 38.16 32 ALA B O 1
ATOM 1386 N N . ASP B 1 33 ? -6.203 -40.125 -15.25 1 40.66 33 ASP B N 1
ATOM 1387 C CA . ASP B 1 33 ? -6.078 -38.875 -15.992 1 40.66 33 ASP B CA 1
ATOM 1388 C C . ASP B 1 33 ? -5.082 -37.938 -15.328 1 40.66 33 ASP B C 1
ATOM 1390 O O . ASP B 1 33 ? -5.031 -37.844 -14.094 1 40.66 33 ASP B O 1
ATOM 1394 N N . ALA B 1 34 ? -3.859 -37.656 -15.836 1 47 34 ALA B N 1
ATOM 1395 C CA . ALA B 1 34 ? -2.75 -36.938 -15.211 1 47 34 ALA B CA 1
ATOM 1396 C C . ALA B 1 34 ? -3.26 -35.875 -14.242 1 47 34 ALA B C 1
ATOM 1398 O O . ALA B 1 34 ? -4.059 -35.031 -14.625 1 47 34 ALA B O 1
ATOM 1399 N N . ALA B 1 35 ? -3.631 -36.188 -13.023 1 56.5 35 ALA B N 1
ATOM 1400 C CA . ALA B 1 35 ? -4.141 -35.344 -11.953 1 56.5 35 ALA B CA 1
ATOM 1401 C C . ALA B 1 35 ? -3.75 -33.875 -12.172 1 56.5 35 ALA B C 1
ATOM 1403 O O . ALA B 1 35 ? -2.592 -33.594 -12.477 1 56.5 35 ALA B O 1
ATOM 1404 N N . ALA B 1 36 ? -4.75 -33.25 -12.555 1 74.75 36 ALA B N 1
ATOM 1405 C CA . ALA B 1 36 ? -4.605 -31.797 -12.773 1 74.75 36 ALA B CA 1
ATOM 1406 C C . ALA B 1 36 ? -3.645 -31.188 -11.766 1 74.75 36 ALA B C 1
ATOM 1408 O O . ALA B 1 36 ? -3.676 -31.531 -10.578 1 74.75 36 ALA B O 1
ATOM 1409 N N . THR B 1 37 ? -2.668 -30.594 -12.289 1 90 37 THR B N 1
ATOM 1410 C CA . THR B 1 37 ? -1.721 -29.859 -11.453 1 90 37 THR B CA 1
ATOM 1411 C C . THR B 1 37 ? -2.311 -28.531 -10.992 1 90 37 THR B C 1
ATOM 1413 O O . THR B 1 37 ? -3.377 -28.125 -11.453 1 90 37 THR B O 1
ATOM 1416 N N . ALA B 1 38 ? -1.807 -27.969 -10.07 1 96 38 ALA B N 1
ATOM 1417 C CA . ALA B 1 38 ? -2.213 -26.641 -9.625 1 96 38 ALA B CA 1
ATOM 1418 C C . ALA B 1 38 ? -2.223 -25.656 -10.789 1 96 38 ALA B C 1
ATOM 1420 O O . ALA B 1 38 ? -3.072 -24.75 -10.844 1 96 38 ALA B O 1
ATOM 1421 N N . TYR B 1 39 ? -1.37 -25.797 -11.742 1 97.69 39 TYR B N 1
ATOM 1422 C CA . TYR B 1 39 ? -1.295 -24.953 -12.93 1 97.69 39 TYR B CA 1
ATOM 1423 C C . TYR B 1 39 ? -2.512 -25.156 -13.82 1 97.69 39 TYR B C 1
ATOM 1425 O O . TYR B 1 39 ? -3.072 -24.188 -14.344 1 97.69 39 TYR B O 1
ATOM 1433 N N . ASP B 1 40 ? -2.877 -26.391 -13.922 1 96.06 40 ASP B N 1
ATOM 1434 C CA . ASP B 1 40 ? -4.059 -26.703 -14.727 1 96.06 40 ASP B CA 1
ATOM 1435 C C . ASP B 1 40 ? -5.312 -26.078 -14.125 1 96.06 40 ASP B C 1
ATOM 1437 O O . ASP B 1 40 ? -6.191 -25.609 -14.859 1 96.06 40 ASP B O 1
ATOM 1441 N N . ILE B 1 41 ? -5.32 -26.141 -12.852 1 96 41 ILE B N 1
ATOM 1442 C CA . ILE B 1 41 ? -6.484 -25.578 -12.164 1 96 41 ILE B CA 1
ATOM 1443 C C . ILE B 1 41 ? -6.578 -24.078 -12.438 1 96 41 ILE B C 1
ATOM 1445 O O . ILE B 1 41 ? -7.672 -23.562 -12.664 1 96 41 ILE B O 1
ATOM 1449 N N . LEU B 1 42 ? -5.496 -23.312 -12.414 1 98 42 LEU B N 1
ATOM 1450 C CA . LEU B 1 42 ? -5.492 -21.891 -12.758 1 98 42 LEU B CA 1
ATOM 1451 C C . LEU B 1 42 ? -6.062 -21.672 -14.156 1 98 42 LEU B C 1
ATOM 1453 O O . LEU B 1 42 ? -6.969 -20.859 -14.336 1 98 42 LEU B O 1
ATOM 1457 N N . GLU B 1 43 ? -5.59 -22.453 -15.047 1 97.5 43 GLU B N 1
ATOM 1458 C CA . GLU B 1 43 ? -5.984 -22.266 -16.438 1 97.5 43 GLU B CA 1
ATOM 1459 C C . GLU B 1 43 ? -7.453 -22.625 -16.656 1 97.5 43 GLU B C 1
ATOM 1461 O O . GLU B 1 43 ? -8.164 -21.938 -17.391 1 97.5 43 GLU B O 1
ATOM 1466 N N . LYS B 1 44 ? -7.824 -23.703 -16.016 1 96.19 44 LYS B N 1
ATOM 1467 C CA . LYS B 1 44 ? -9.227 -24.109 -16.109 1 96.19 44 LYS B CA 1
ATOM 1468 C C . LYS B 1 44 ? -10.148 -23.016 -15.578 1 96.19 44 LYS B C 1
ATOM 1470 O O . LYS B 1 44 ? -11.297 -22.906 -16 1 96.19 44 LYS B O 1
ATOM 1475 N N . ASN B 1 45 ? -9.617 -22.25 -14.664 1 97.81 45 ASN B N 1
ATOM 1476 C CA . ASN B 1 45 ? -10.391 -21.141 -14.109 1 97.81 45 ASN B CA 1
ATOM 1477 C C . ASN B 1 45 ? -10.039 -19.812 -14.773 1 97.81 45 ASN B C 1
ATOM 1479 O O . ASN B 1 45 ? -10.273 -18.75 -14.203 1 97.81 45 ASN B O 1
ATOM 1483 N N . ASN B 1 46 ? -9.43 -19.859 -15.898 1 98.19 46 ASN B N 1
ATOM 1484 C CA . ASN B 1 46 ? -9.133 -18.703 -16.734 1 98.19 46 ASN B CA 1
ATOM 1485 C C . ASN B 1 46 ? -8.117 -17.766 -16.078 1 98.19 46 ASN B C 1
ATOM 1487 O O . ASN B 1 46 ? -8.211 -16.547 -16.203 1 98.19 46 ASN B O 1
ATOM 1491 N N . LEU B 1 47 ? -7.285 -18.328 -15.367 1 98.69 47 LEU B N 1
ATOM 1492 C CA . LEU B 1 47 ? -6.16 -17.609 -14.773 1 98.69 47 LEU B CA 1
ATOM 1493 C C . LEU B 1 47 ? -4.836 -18.125 -15.32 1 98.69 47 LEU B C 1
ATOM 1495 O O . LEU B 1 47 ? -4.695 -19.312 -15.609 1 98.69 47 LEU B O 1
ATOM 1499 N N . PRO B 1 48 ? -3.938 -17.25 -15.5 1 98.44 48 PRO B N 1
ATOM 1500 C CA . PRO B 1 48 ? -2.67 -17.703 -16.078 1 98.44 48 PRO B CA 1
ATOM 1501 C C . PRO B 1 48 ? -1.854 -18.547 -15.102 1 98.44 48 PRO B C 1
ATOM 1503 O O . PRO B 1 48 ? -1.839 -18.281 -13.898 1 98.44 48 PRO B O 1
ATOM 1506 N N . ARG B 1 49 ? -1.155 -19.531 -15.594 1 97.75 49 ARG B N 1
ATOM 1507 C CA . ARG B 1 49 ? -0.395 -20.469 -14.789 1 97.75 49 ARG B CA 1
ATOM 1508 C C . ARG B 1 49 ? 0.728 -19.766 -14.031 1 97.75 49 ARG B C 1
ATOM 1510 O O . ARG B 1 49 ? 1.16 -20.234 -12.977 1 97.75 49 ARG B O 1
ATOM 1517 N N . GLY B 1 50 ? 1.201 -18.562 -14.508 1 97.88 50 GLY B N 1
ATOM 1518 C CA . GLY B 1 50 ? 2.336 -17.859 -13.953 1 97.88 50 GLY B CA 1
ATOM 1519 C C . GLY B 1 50 ? 2.012 -17.141 -12.648 1 97.88 50 GLY B C 1
ATOM 1520 O O . GLY B 1 50 ? 2.891 -16.547 -12.023 1 97.88 50 GLY B O 1
ATOM 1521 N N . LEU B 1 51 ? 0.74 -17.25 -12.242 1 98.31 51 LEU B N 1
ATOM 1522 C CA . LEU B 1 51 ? 0.399 -16.766 -10.906 1 98.31 51 LEU B CA 1
ATOM 1523 C C . LEU B 1 51 ? 1.075 -17.594 -9.828 1 98.31 51 LEU B C 1
ATOM 1525 O O . LEU B 1 51 ? 1.235 -17.141 -8.695 1 98.31 51 LEU B O 1
ATOM 1529 N N . LEU B 1 52 ? 1.405 -18.812 -10.188 1 98.12 52 LEU B N 1
ATOM 1530 C CA . LEU B 1 52 ? 2.176 -19.672 -9.297 1 98.12 52 LEU B CA 1
ATOM 1531 C C . LEU B 1 52 ? 3.598 -19.859 -9.82 1 98.12 52 LEU B C 1
ATOM 1533 O O . LEU B 1 52 ? 3.811 -20 -11.023 1 98.12 52 LEU B O 1
ATOM 1537 N N . PRO B 1 53 ? 4.555 -19.797 -8.875 1 97.75 53 PRO B N 1
ATOM 1538 C CA . PRO B 1 53 ? 5.914 -20.125 -9.312 1 97.75 53 PRO B CA 1
ATOM 1539 C C . PRO B 1 53 ? 6.086 -21.594 -9.695 1 97.75 53 PRO B C 1
ATOM 1541 O O . PRO B 1 53 ? 5.227 -22.422 -9.383 1 97.75 53 PRO B O 1
ATOM 1544 N N . LYS B 1 54 ? 7.176 -21.859 -10.367 1 96.81 54 LYS B N 1
ATOM 1545 C CA . LYS B 1 54 ? 7.523 -23.25 -10.688 1 96.81 54 LYS B CA 1
ATOM 1546 C C . LYS B 1 54 ? 7.77 -24.047 -9.414 1 96.81 54 LYS B C 1
ATOM 1548 O O . LYS B 1 54 ? 8.125 -23.5 -8.375 1 96.81 54 LYS B O 1
ATOM 1553 N N . GLY B 1 55 ? 7.488 -25.359 -9.516 1 94.38 55 GLY B N 1
ATOM 1554 C CA . GLY B 1 55 ? 7.977 -26.266 -8.477 1 94.38 55 GLY B CA 1
ATOM 1555 C C . GLY B 1 55 ? 6.906 -26.656 -7.477 1 94.38 55 GLY B C 1
ATOM 1556 O O . GLY B 1 55 ? 7.211 -27.172 -6.402 1 94.38 55 GLY B O 1
ATOM 1557 N N . VAL B 1 56 ? 5.703 -26.406 -7.809 1 96.25 56 VAL B N 1
ATOM 1558 C CA . VAL B 1 56 ? 4.625 -26.812 -6.914 1 96.25 56 VAL B CA 1
ATOM 1559 C C . VAL B 1 56 ? 4.734 -28.297 -6.609 1 96.25 56 VAL B C 1
ATOM 1561 O O . VAL B 1 56 ? 4.844 -29.125 -7.527 1 96.25 56 VAL B O 1
ATOM 1564 N N . GLN B 1 57 ? 4.672 -28.625 -5.34 1 96.06 57 GLN B N 1
ATOM 1565 C CA . GLN B 1 57 ? 4.836 -30 -4.906 1 96.06 57 GLN B CA 1
ATOM 1566 C C . GLN B 1 57 ? 3.484 -30.703 -4.793 1 96.06 57 GLN B C 1
ATOM 1568 O O . GLN B 1 57 ? 3.359 -31.891 -5.137 1 96.06 57 GLN B O 1
ATOM 1573 N N . SER B 1 58 ? 2.547 -30 -4.312 1 96.19 58 SER B N 1
ATOM 1574 C CA . SER B 1 58 ? 1.216 -30.562 -4.141 1 96.19 58 SER B CA 1
ATOM 1575 C C . SER B 1 58 ? 0.156 -29.469 -4.035 1 96.19 58 SER B C 1
ATOM 1577 O O . SER B 1 58 ? 0.482 -28.297 -3.867 1 96.19 58 SER B O 1
ATOM 1579 N N . TYR B 1 59 ? -1.037 -29.969 -4.23 1 97 59 TYR B N 1
ATOM 1580 C CA . TYR B 1 59 ? -2.148 -29.047 -4.016 1 97 59 TYR B CA 1
ATOM 1581 C C . TYR B 1 59 ? -3.395 -29.797 -3.555 1 97 59 TYR B C 1
ATOM 1583 O O . TYR B 1 59 ? -3.504 -31 -3.75 1 97 59 TYR B O 1
ATOM 1591 N N . ASN B 1 60 ? -4.207 -29.062 -2.865 1 97 60 ASN B N 1
ATOM 1592 C CA . ASN B 1 60 ? -5.559 -29.469 -2.506 1 97 60 ASN B CA 1
ATOM 1593 C C . ASN B 1 60 ? -6.598 -28.469 -2.988 1 97 60 ASN B C 1
ATOM 1595 O O . ASN B 1 60 ? -6.367 -27.25 -2.936 1 97 60 ASN B O 1
ATOM 1599 N N . LEU B 1 61 ? -7.695 -29.047 -3.455 1 97.06 61 LEU B N 1
ATOM 1600 C CA . LEU B 1 61 ? -8.805 -28.203 -3.914 1 97.06 61 LEU B CA 1
ATOM 1601 C C . LEU B 1 61 ? -10.133 -28.75 -3.41 1 97.06 61 LEU B C 1
ATOM 1603 O O . LEU B 1 61 ? -10.469 -29.922 -3.658 1 97.06 61 LEU B O 1
ATOM 1607 N N . SER B 1 62 ? -10.789 -27.875 -2.793 1 96.88 62 SER B N 1
ATOM 1608 C CA . SER B 1 62 ? -12.109 -28.266 -2.309 1 96.88 62 SER B CA 1
ATOM 1609 C C . SER B 1 62 ? -13.203 -27.875 -3.297 1 96.88 62 SER B C 1
ATOM 1611 O O . SER B 1 62 ? -13 -26.984 -4.133 1 96.88 62 SER B O 1
ATOM 1613 N N . PRO B 1 63 ? -14.336 -28.531 -3.162 1 95.12 63 PRO B N 1
ATOM 1614 C CA . PRO B 1 63 ? -15.438 -28.234 -4.078 1 95.12 63 PRO B CA 1
ATOM 1615 C C . PRO B 1 63 ? -15.883 -26.781 -4.027 1 95.12 63 PRO B C 1
ATOM 1617 O O . PRO B 1 63 ? -16.422 -26.266 -5.008 1 95.12 63 PRO B O 1
ATOM 1620 N N . ASP B 1 64 ? -15.656 -26.141 -2.951 1 96.31 64 ASP B N 1
ATOM 1621 C CA . ASP B 1 64 ? -16.094 -24.766 -2.801 1 96.31 64 ASP B CA 1
ATOM 1622 C C . ASP B 1 64 ? -15.047 -23.781 -3.334 1 96.31 64 ASP B C 1
ATOM 1624 O O . ASP B 1 64 ? -15.211 -22.578 -3.225 1 96.31 64 ASP B O 1
ATOM 1628 N N . GLY B 1 65 ? -14.008 -24.344 -3.801 1 97.5 65 GLY B N 1
ATOM 1629 C CA . GLY B 1 65 ? -13.016 -23.516 -4.465 1 97.5 65 GLY B CA 1
ATOM 1630 C C . GLY B 1 65 ? -11.82 -23.203 -3.586 1 97.5 65 GLY B C 1
ATOM 1631 O O . GLY B 1 65 ? -10.852 -22.594 -4.047 1 97.5 65 GLY B O 1
ATOM 1632 N N . LYS B 1 66 ? -11.906 -23.578 -2.309 1 98.44 66 LYS B N 1
ATOM 1633 C CA . LYS B 1 66 ? -10.75 -23.391 -1.435 1 98.44 66 LYS B CA 1
ATOM 1634 C C . LYS B 1 66 ? -9.578 -24.25 -1.882 1 98.44 66 LYS B C 1
ATOM 1636 O O . LYS B 1 66 ? -9.742 -25.438 -2.172 1 98.44 66 LYS B O 1
ATOM 1641 N N . PHE B 1 67 ? -8.461 -23.625 -1.957 1 98.12 67 PHE B N 1
ATOM 1642 C CA . PHE B 1 67 ? -7.316 -24.391 -2.41 1 98.12 67 PHE B CA 1
ATOM 1643 C C . PHE B 1 67 ? -6.074 -24.062 -1.592 1 98.12 67 PHE B C 1
ATOM 1645 O O . PHE B 1 67 ? -6.004 -23 -0.97 1 98.12 67 PHE B O 1
ATOM 1652 N N . GLU B 1 68 ? -5.152 -24.906 -1.576 1 98.44 68 GLU B N 1
ATOM 1653 C CA . GLU B 1 68 ? -3.848 -24.75 -0.941 1 98.44 68 GLU B CA 1
ATOM 1654 C C . GLU B 1 68 ? -2.752 -25.422 -1.762 1 98.44 68 GLU B C 1
ATOM 1656 O O . GLU B 1 68 ? -2.943 -26.531 -2.266 1 98.44 68 GLU B O 1
ATOM 1661 N N . VAL B 1 69 ? -1.72 -24.734 -1.954 1 98.12 69 VAL B N 1
ATOM 1662 C CA . VAL B 1 69 ? -0.573 -25.234 -2.713 1 98.12 69 VAL B CA 1
ATOM 1663 C C . VAL B 1 69 ? 0.658 -25.281 -1.812 1 98.12 69 VAL B C 1
ATOM 1665 O O . VAL B 1 69 ? 0.882 -24.375 -1 1 98.12 69 VAL B O 1
ATOM 1668 N N . THR B 1 70 ? 1.431 -26.344 -1.928 1 97.75 70 THR B N 1
ATOM 1669 C CA . THR B 1 70 ? 2.68 -26.484 -1.186 1 97.75 70 THR B CA 1
ATOM 1670 C C . THR B 1 70 ? 3.879 -26.328 -2.115 1 97.75 70 THR B C 1
ATOM 1672 O O . THR B 1 70 ? 3.967 -27 -3.143 1 97.75 70 THR B O 1
ATOM 1675 N N . LEU B 1 71 ? 4.738 -25.422 -1.712 1 97.31 71 LEU B N 1
ATOM 1676 C CA . LEU B 1 71 ? 6.004 -25.188 -2.398 1 97.31 71 LEU B CA 1
ATOM 1677 C C . LEU B 1 71 ? 7.168 -25.766 -1.595 1 97.31 71 LEU B C 1
ATOM 1679 O O . LEU B 1 71 ? 7.012 -26.094 -0.414 1 97.31 71 LEU B O 1
ATOM 1683 N N . PRO B 1 72 ? 8.258 -26.078 -2.357 1 95.06 72 PRO B N 1
ATOM 1684 C CA . PRO B 1 72 ? 9.375 -26.672 -1.627 1 95.06 72 PRO B CA 1
ATOM 1685 C C . PRO B 1 72 ? 9.914 -25.766 -0.53 1 95.06 72 PRO B C 1
ATOM 1687 O O . PRO B 1 72 ? 10.516 -26.25 0.44 1 95.06 72 PRO B O 1
ATOM 1690 N N . GLY B 1 73 ? 9.797 -24.5 -0.575 1 96.31 73 GLY B N 1
ATOM 1691 C CA . GLY B 1 73 ? 10.219 -23.453 0.337 1 96.31 73 GLY B CA 1
ATOM 1692 C C . GLY B 1 73 ? 9.734 -22.078 -0.083 1 96.31 73 GLY B C 1
ATOM 1693 O O . GLY B 1 73 ? 8.93 -21.953 -1.004 1 96.31 73 GLY B O 1
ATOM 1694 N N . GLU B 1 74 ? 10.07 -21.094 0.693 1 97.38 74 GLU B N 1
ATOM 1695 C CA . GLU B 1 74 ? 9.766 -19.734 0.292 1 97.38 74 GLU B CA 1
ATOM 1696 C C . GLU B 1 74 ? 10.352 -19.406 -1.079 1 97.38 74 GLU B C 1
ATOM 1698 O O . GLU B 1 74 ? 11.453 -19.875 -1.412 1 97.38 74 GLU B O 1
ATOM 1703 N N . CYS B 1 75 ? 9.617 -18.688 -1.791 1 96.56 75 CYS B N 1
ATOM 1704 C CA . CYS B 1 75 ? 9.977 -18.344 -3.164 1 96.56 75 CYS B CA 1
ATOM 1705 C C . CYS B 1 75 ? 9.711 -16.875 -3.455 1 96.56 75 CYS B C 1
ATOM 1707 O O . CYS B 1 75 ? 8.648 -16.359 -3.121 1 96.56 75 CYS B O 1
ATOM 1709 N N . ASP B 1 76 ? 10.641 -16.203 -3.996 1 97 76 ASP B N 1
ATOM 1710 C CA . ASP B 1 76 ? 10.352 -14.836 -4.43 1 97 76 ASP B CA 1
ATOM 1711 C C . ASP B 1 76 ? 10.867 -14.586 -5.844 1 97 76 ASP B C 1
ATOM 1713 O O . ASP B 1 76 ? 11.766 -15.297 -6.316 1 97 76 ASP B O 1
ATOM 1717 N N . PHE B 1 77 ? 10.305 -13.766 -6.578 1 97.31 77 PHE B N 1
ATOM 1718 C CA . PHE B 1 77 ? 10.719 -13.391 -7.926 1 97.31 77 PHE B CA 1
ATOM 1719 C C . PHE B 1 77 ? 10.336 -11.953 -8.234 1 97.31 77 PHE B C 1
ATOM 1721 O O . PHE B 1 77 ? 9.367 -11.43 -7.684 1 97.31 77 PHE B O 1
ATOM 1728 N N . PRO B 1 78 ? 11.062 -11.312 -9.07 1 96.31 78 PRO B N 1
ATOM 1729 C CA . PRO B 1 78 ? 10.789 -9.922 -9.445 1 96.31 78 PRO B CA 1
ATOM 1730 C C . PRO B 1 78 ? 9.82 -9.805 -10.625 1 96.31 78 PRO B C 1
ATOM 1732 O O . PRO B 1 78 ? 9.766 -10.695 -11.477 1 96.31 78 PRO B O 1
ATOM 1735 N N . VAL B 1 79 ? 9.039 -8.797 -10.625 1 95.31 79 VAL B N 1
ATOM 1736 C CA . VAL B 1 79 ? 8.234 -8.383 -11.758 1 95.31 79 VAL B CA 1
ATOM 1737 C C . VAL B 1 79 ? 8.414 -6.883 -12 1 95.31 79 VAL B C 1
ATOM 1739 O O . VAL B 1 79 ? 8.352 -6.086 -11.062 1 95.31 79 VAL B O 1
ATOM 1742 N N . THR B 1 80 ? 8.766 -6.543 -13.195 1 93.94 80 THR B N 1
ATOM 1743 C CA . THR B 1 80 ? 8.82 -5.137 -13.57 1 93.94 80 THR B CA 1
ATOM 1744 C C . THR B 1 80 ? 7.715 -4.801 -14.57 1 93.94 80 THR B C 1
ATOM 1746 O O . THR B 1 80 ? 7.582 -5.457 -15.602 1 93.94 80 THR B O 1
ATOM 1749 N N . PHE B 1 81 ? 6.969 -3.766 -14.234 1 93.25 81 PHE B N 1
ATOM 1750 C CA . PHE B 1 81 ? 5.898 -3.346 -15.133 1 93.25 81 PHE B CA 1
ATOM 1751 C C . PHE B 1 81 ? 5.645 -1.848 -15.008 1 93.25 81 PHE B C 1
ATOM 1753 O O . PHE B 1 81 ? 5.574 -1.313 -13.898 1 93.25 81 PHE B O 1
ATOM 1760 N N . GLY B 1 82 ? 5.488 -1.238 -16.156 1 90.81 82 GLY B N 1
ATOM 1761 C CA . GLY B 1 82 ? 5.199 0.187 -16.188 1 90.81 82 GLY B CA 1
ATOM 1762 C C . GLY B 1 82 ? 6.262 1.025 -15.492 1 90.81 82 GLY B C 1
ATOM 1763 O O . GLY B 1 82 ? 5.945 2.02 -14.836 1 90.81 82 GLY B O 1
ATOM 1764 N N . GLY B 1 83 ? 7.391 0.521 -15.453 1 89.19 83 GLY B N 1
ATOM 1765 C CA . GLY B 1 83 ? 8.477 1.26 -14.828 1 89.19 83 GLY B CA 1
ATOM 1766 C C . GLY B 1 83 ? 8.562 1.042 -13.328 1 89.19 83 GLY B C 1
ATOM 1767 O O . GLY B 1 83 ? 9.398 1.646 -12.656 1 89.19 83 GLY B O 1
ATOM 1768 N N . GLN B 1 84 ? 7.676 0.22 -12.852 1 90.25 84 GLN B N 1
ATOM 1769 C CA . GLN B 1 84 ? 7.633 -0.089 -11.422 1 90.25 84 GLN B CA 1
ATOM 1770 C C . GLN B 1 84 ? 8.156 -1.497 -11.148 1 90.25 84 GLN B C 1
ATOM 1772 O O . GLN B 1 84 ? 7.797 -2.445 -11.852 1 90.25 84 GLN B O 1
ATOM 1777 N N . ASP B 1 85 ? 8.992 -1.554 -10.109 1 94.38 85 ASP B N 1
ATOM 1778 C CA . ASP B 1 85 ? 9.523 -2.852 -9.703 1 94.38 85 ASP B CA 1
ATOM 1779 C C . ASP B 1 85 ? 8.711 -3.434 -8.547 1 94.38 85 ASP B C 1
ATOM 1781 O O . ASP B 1 85 ? 8.398 -2.729 -7.586 1 94.38 85 ASP B O 1
ATOM 1785 N N . PHE B 1 86 ? 8.453 -4.672 -8.734 1 95.31 86 PHE B N 1
ATOM 1786 C CA . PHE B 1 86 ? 7.789 -5.449 -7.691 1 95.31 86 PHE B CA 1
ATOM 1787 C C . PHE B 1 86 ? 8.586 -6.707 -7.363 1 95.31 86 PHE B C 1
ATOM 1789 O O . PHE B 1 86 ? 9.398 -7.164 -8.172 1 95.31 86 PHE B O 1
ATOM 1796 N N . LYS B 1 87 ? 8.414 -7.18 -6.258 1 96.62 87 LYS B N 1
ATOM 1797 C CA . LYS B 1 87 ? 8.828 -8.531 -5.887 1 96.62 87 LYS B CA 1
ATOM 1798 C C . LYS B 1 87 ? 7.672 -9.297 -5.238 1 96.62 87 LYS B C 1
ATOM 1800 O O . LYS B 1 87 ? 6.977 -8.758 -4.375 1 96.62 87 LYS B O 1
ATOM 1805 N N . PHE B 1 88 ? 7.461 -10.43 -5.727 1 97.88 88 PHE B N 1
ATOM 1806 C CA . PHE B 1 88 ? 6.461 -11.32 -5.152 1 97.88 88 PHE B CA 1
ATOM 1807 C C . PHE B 1 88 ? 7.121 -12.414 -4.312 1 97.88 88 PHE B C 1
ATOM 1809 O O . PHE B 1 88 ? 8.086 -13.039 -4.75 1 97.88 88 PHE B O 1
ATOM 1816 N N . ARG B 1 89 ? 6.613 -12.648 -3.146 1 98.31 89 ARG B N 1
ATOM 1817 C CA . ARG B 1 89 ? 7.121 -13.688 -2.26 1 98.31 89 ARG B CA 1
ATOM 1818 C C . ARG B 1 89 ? 6.023 -14.672 -1.884 1 98.31 89 ARG B C 1
ATOM 1820 O O . ARG B 1 89 ? 4.938 -14.273 -1.458 1 98.31 89 ARG B O 1
ATOM 1827 N N . PHE B 1 90 ? 6.367 -15.852 -2.021 1 98.5 90 PHE B N 1
ATOM 1828 C CA . PHE B 1 90 ? 5.473 -16.953 -1.676 1 98.5 90 PHE B CA 1
ATOM 1829 C C . PHE B 1 90 ? 5.996 -17.719 -0.468 1 98.5 90 PHE B C 1
ATOM 1831 O O . PHE B 1 90 ? 7.172 -18.078 -0.422 1 98.5 90 PHE B O 1
ATOM 1838 N N . ALA B 1 91 ? 5.066 -17.906 0.466 1 98.44 91 ALA B N 1
ATOM 1839 C CA . ALA B 1 91 ? 5.363 -18.875 1.531 1 98.44 91 ALA B CA 1
ATOM 1840 C C . ALA B 1 91 ? 5.359 -20.297 1 1 98.44 91 ALA B C 1
ATOM 1842 O O . ALA B 1 91 ? 4.98 -20.547 -0.148 1 98.44 91 ALA B O 1
ATOM 1843 N N . SER B 1 92 ? 5.812 -21.219 1.817 1 98.12 92 SER B N 1
ATOM 1844 C CA . SER B 1 92 ? 5.805 -22.625 1.429 1 98.12 92 SER B CA 1
ATOM 1845 C C . SER B 1 92 ? 4.383 -23.125 1.211 1 98.12 92 SER B C 1
ATOM 1847 O O . SER B 1 92 ? 4.16 -24.062 0.439 1 98.12 92 SER B O 1
ATOM 1849 N N . THR B 1 93 ? 3.533 -22.531 1.916 1 98.44 93 THR B N 1
ATOM 1850 C CA . THR B 1 93 ? 2.119 -22.844 1.738 1 98.44 93 THR B CA 1
ATOM 1851 C C . THR B 1 93 ? 1.331 -21.594 1.357 1 98.44 93 THR B C 1
ATOM 1853 O O . THR B 1 93 ? 1.396 -20.578 2.053 1 98.44 93 THR B O 1
ATOM 1856 N N . VAL B 1 94 ? 0.651 -21.719 0.244 1 98.56 94 VAL B N 1
ATOM 1857 C CA . VAL B 1 94 ? -0.147 -20.594 -0.226 1 98.56 94 VAL B CA 1
ATOM 1858 C C . VAL B 1 94 ? -1.554 -21.062 -0.583 1 98.56 94 VAL B C 1
ATOM 1860 O O . VAL B 1 94 ? -1.759 -22.25 -0.885 1 98.56 94 VAL B O 1
ATOM 1863 N N . GLY B 1 95 ? -2.559 -20.141 -0.509 1 98.5 95 GLY B N 1
ATOM 1864 C CA . GLY B 1 95 ? -3.912 -20.547 -0.843 1 98.5 95 GLY B CA 1
ATOM 1865 C C . GLY B 1 95 ? -4.875 -19.391 -0.987 1 98.5 95 GLY B C 1
ATOM 1866 O O . GLY B 1 95 ? -4.453 -18.234 -1.089 1 98.5 95 GLY B O 1
ATOM 1867 N N . GLY B 1 96 ? -6.125 -19.797 -1.104 1 98.75 96 GLY B N 1
ATOM 1868 C CA . GLY B 1 96 ? -7.242 -18.875 -1.29 1 98.75 96 GLY B CA 1
ATOM 1869 C C . GLY B 1 96 ? -8.508 -19.562 -1.769 1 98.75 96 GLY B C 1
ATOM 1870 O O . GLY B 1 96 ? -8.672 -20.781 -1.582 1 98.75 96 GLY B O 1
ATOM 1871 N N . VAL B 1 97 ? -9.391 -18.781 -2.254 1 98.88 97 VAL B N 1
ATOM 1872 C CA . VAL B 1 97 ? -10.609 -19.281 -2.875 1 98.88 97 VAL B CA 1
ATOM 1873 C C . VAL B 1 97 ? -10.625 -18.938 -4.359 1 98.88 97 VAL B C 1
ATOM 1875 O O . VAL B 1 97 ? -10.602 -17.75 -4.723 1 98.88 97 VAL B O 1
ATOM 1878 N N . ILE B 1 98 ? -10.672 -19.953 -5.137 1 98.62 98 ILE B N 1
ATOM 1879 C CA . ILE B 1 98 ? -10.562 -19.75 -6.578 1 98.62 98 ILE B CA 1
ATOM 1880 C C . ILE B 1 98 ? -11.938 -19.922 -7.23 1 98.62 98 ILE B C 1
ATOM 1882 O O . ILE B 1 98 ? -12.703 -20.812 -6.852 1 98.62 98 ILE B O 1
ATOM 1886 N N . GLN B 1 99 ? -12.234 -19.062 -8.117 1 97.94 99 GLN B N 1
ATOM 1887 C CA . GLN B 1 99 ? -13.352 -19.156 -9.047 1 97.94 99 GLN B CA 1
ATOM 1888 C C . GLN B 1 99 ? -12.953 -18.672 -10.438 1 97.94 99 GLN B C 1
ATOM 1890 O O . GLN B 1 99 ? -11.828 -18.203 -10.641 1 97.94 99 GLN B O 1
ATOM 1895 N N . ALA B 1 100 ? -13.82 -18.812 -11.305 1 97.81 100 ALA B N 1
ATOM 1896 C CA . ALA B 1 100 ? -13.5 -18.406 -12.672 1 97.81 100 ALA B CA 1
ATOM 1897 C C . ALA B 1 100 ? -13.023 -16.953 -12.719 1 97.81 100 ALA B C 1
ATOM 1899 O O . ALA B 1 100 ? -13.773 -16.031 -12.383 1 97.81 100 ALA B O 1
ATOM 1900 N N . GLY B 1 101 ? -11.852 -16.75 -13 1 98.5 101 GLY B N 1
ATOM 1901 C CA . GLY B 1 101 ? -11.289 -15.438 -13.273 1 98.5 101 GLY B CA 1
ATOM 1902 C C . GLY B 1 101 ? -10.844 -14.711 -12.016 1 98.5 101 GLY B C 1
ATOM 1903 O O . GLY B 1 101 ? -10.5 -13.523 -12.062 1 98.5 101 GLY B O 1
ATOM 1904 N N . SER B 1 102 ? -10.844 -15.414 -10.922 1 98.81 102 SER B N 1
ATOM 1905 C CA . SER B 1 102 ? -10.492 -14.641 -9.734 1 98.81 102 SER B CA 1
ATOM 1906 C C . SER B 1 102 ? -10.008 -15.555 -8.609 1 98.81 102 SER B C 1
ATOM 1908 O O . SER B 1 102 ? -10.359 -16.734 -8.57 1 98.81 102 SER B O 1
ATOM 1910 N N . ILE B 1 103 ? -9.188 -15.078 -7.754 1 98.88 103 ILE B N 1
ATOM 1911 C CA . ILE B 1 103 ? -8.805 -15.664 -6.473 1 98.88 103 ILE B CA 1
ATOM 1912 C C . ILE B 1 103 ? -9.008 -14.641 -5.359 1 98.88 103 ILE B C 1
ATOM 1914 O O . ILE B 1 103 ? -8.547 -13.5 -5.465 1 98.88 103 ILE B O 1
ATOM 1918 N N . HIS B 1 104 ? -9.727 -14.961 -4.363 1 98.56 104 HIS B N 1
ATOM 1919 C CA . HIS B 1 104 ? -9.898 -14.055 -3.23 1 98.56 104 HIS B CA 1
ATOM 1920 C C . HIS B 1 104 ? -9.477 -14.719 -1.925 1 98.56 104 HIS B C 1
ATOM 1922 O O . HIS B 1 104 ? -9.133 -15.906 -1.909 1 98.56 104 HIS B O 1
ATOM 1928 N N . GLU B 1 105 ? -9.367 -13.992 -0.87 1 98.31 105 GLU B N 1
ATOM 1929 C CA . GLU B 1 105 ? -8.891 -14.453 0.432 1 98.31 105 GLU B CA 1
ATOM 1930 C C . GLU B 1 105 ? -7.52 -15.109 0.32 1 98.31 105 GLU B C 1
ATOM 1932 O O . GLU B 1 105 ? -7.293 -16.172 0.889 1 98.31 105 GLU B O 1
ATOM 1937 N N . VAL B 1 106 ? -6.688 -14.531 -0.506 1 98.75 106 VAL B N 1
ATOM 1938 C CA . VAL B 1 106 ? -5.355 -15.07 -0.759 1 98.75 106 VAL B CA 1
ATOM 1939 C C . VAL B 1 106 ? -4.512 -14.984 0.512 1 98.75 106 VAL B C 1
ATOM 1941 O O . VAL B 1 106 ? -4.539 -13.969 1.215 1 98.75 106 VAL B O 1
ATOM 1944 N N . TYR B 1 107 ? -3.793 -16.016 0.836 1 98.44 107 TYR B N 1
ATOM 1945 C CA . TYR B 1 107 ? -2.832 -15.984 1.933 1 98.44 107 TYR B CA 1
ATOM 1946 C C . TYR B 1 107 ? -1.503 -16.609 1.511 1 98.44 107 TYR B C 1
ATOM 1948 O O . TYR B 1 107 ? -1.439 -17.344 0.525 1 98.44 107 TYR B O 1
ATOM 1956 N N . GLY B 1 108 ? -0.474 -16.219 2.172 1 98.62 108 GLY B N 1
ATOM 1957 C CA . GLY B 1 108 ? 0.845 -16.781 1.928 1 98.62 108 GLY B CA 1
ATOM 1958 C C . GLY B 1 108 ? 1.592 -16.078 0.806 1 98.62 108 GLY B C 1
ATOM 1959 O O . GLY B 1 108 ? 2.656 -16.547 0.385 1 98.62 108 GLY B O 1
ATOM 1960 N N . VAL B 1 109 ? 1.031 -15.055 0.251 1 98.69 109 VAL B N 1
ATOM 1961 C CA . VAL B 1 109 ? 1.68 -14.297 -0.814 1 98.69 109 VAL B CA 1
ATOM 1962 C C . VAL B 1 109 ? 1.818 -12.836 -0.398 1 98.69 109 VAL B C 1
ATOM 1964 O O . VAL B 1 109 ? 0.856 -12.227 0.071 1 98.69 109 VAL B O 1
ATOM 1967 N N . ARG B 1 110 ? 2.992 -12.297 -0.563 1 97.69 110 ARG B N 1
ATOM 1968 C CA . ARG B 1 110 ? 3.25 -10.891 -0.276 1 97.69 110 ARG B CA 1
ATOM 1969 C C . ARG B 1 110 ? 3.893 -10.195 -1.472 1 97.69 110 ARG B C 1
ATOM 1971 O O . ARG B 1 110 ? 4.559 -10.844 -2.285 1 97.69 110 ARG B O 1
ATOM 1978 N N . VAL B 1 111 ? 3.691 -8.922 -1.554 1 96.25 111 VAL B N 1
ATOM 1979 C CA . VAL B 1 111 ? 4.227 -8.117 -2.65 1 96.25 111 VAL B CA 1
ATOM 1980 C C . VAL B 1 111 ? 5.035 -6.953 -2.09 1 96.25 111 VAL B C 1
ATOM 1982 O O . VAL B 1 111 ? 4.605 -6.289 -1.146 1 96.25 111 VAL B O 1
ATOM 1985 N N . GLN B 1 112 ? 6.211 -6.824 -2.533 1 94.5 112 GLN B N 1
ATOM 1986 C CA . GLN B 1 112 ? 7.031 -5.648 -2.252 1 94.5 112 GLN B CA 1
ATOM 1987 C C . GLN B 1 112 ? 6.992 -4.66 -3.414 1 94.5 112 GLN B C 1
ATOM 1989 O O . GLN B 1 112 ? 7.262 -5.031 -4.559 1 94.5 112 GLN B O 1
ATOM 1994 N N . ILE B 1 113 ? 6.59 -3.49 -3.152 1 91.25 113 ILE B N 1
ATOM 1995 C CA . ILE B 1 113 ? 6.609 -2.404 -4.125 1 91.25 113 ILE B CA 1
ATOM 1996 C C . ILE B 1 113 ? 7.859 -1.551 -3.924 1 91.25 113 ILE B C 1
ATOM 1998 O O . ILE B 1 113 ? 8.008 -0.898 -2.889 1 91.25 113 ILE B O 1
ATOM 2002 N N . LYS B 1 114 ? 8.656 -1.588 -4.902 1 90.38 114 LYS B N 1
ATOM 2003 C CA . LYS B 1 114 ? 9.93 -0.887 -4.734 1 90.38 114 LYS B CA 1
ATOM 2004 C C . LYS B 1 114 ? 9.805 0.578 -5.145 1 90.38 114 LYS B C 1
ATOM 2006 O O . LYS B 1 114 ? 9.492 0.88 -6.297 1 90.38 114 LYS B O 1
ATOM 2011 N N . PHE B 1 115 ? 9.914 1.396 -4.219 1 86.19 115 PHE B N 1
ATOM 2012 C CA . PHE B 1 115 ? 10.031 2.84 -4.383 1 86.19 115 PHE B CA 1
ATOM 2013 C C . PHE B 1 115 ? 8.711 3.443 -4.844 1 86.19 115 PHE B C 1
ATOM 2015 O O . PHE B 1 115 ? 8.695 4.504 -5.473 1 86.19 115 PHE B O 1
ATOM 2022 N N . GLY B 1 116 ? 7.656 2.785 -4.703 1 88.69 116 GLY B N 1
ATOM 2023 C CA . GLY B 1 116 ? 6.359 3.312 -5.098 1 88.69 116 GLY B CA 1
ATOM 2024 C C . GLY B 1 116 ? 5.832 4.375 -4.148 1 88.69 116 GLY B C 1
ATOM 2025 O O . GLY B 1 116 ? 6.176 4.379 -2.965 1 88.69 116 GLY B O 1
ATOM 2026 N N . TRP B 1 117 ? 5.129 5.277 -4.75 1 91.81 117 TRP B N 1
ATOM 2027 C CA . TRP B 1 117 ? 4.508 6.352 -3.982 1 91.81 117 TRP B CA 1
ATOM 2028 C C . TRP B 1 117 ? 3.002 6.137 -3.863 1 91.81 117 TRP B C 1
ATOM 2030 O O . TRP B 1 117 ? 2.328 5.848 -4.855 1 91.81 117 TRP B O 1
ATOM 2040 N N . LEU B 1 118 ? 2.496 6.242 -2.658 1 93.56 118 LEU B N 1
ATOM 2041 C CA . LEU B 1 118 ? 1.065 6.145 -2.387 1 93.56 118 LEU B CA 1
ATOM 2042 C C . LEU B 1 118 ? 0.539 7.441 -1.781 1 93.56 118 LEU B C 1
ATOM 2044 O O . LEU B 1 118 ? 1.205 8.055 -0.946 1 93.56 118 LEU B O 1
ATOM 2048 N N . GLY B 1 119 ? -0.658 7.844 -2.137 1 95.81 119 GLY B N 1
ATOM 2049 C CA . GLY B 1 119 ? -1.265 9.031 -1.566 1 95.81 119 GLY B CA 1
ATOM 2050 C C . GLY B 1 119 ? -1.66 8.867 -0.112 1 95.81 119 GLY B C 1
ATOM 2051 O O . GLY B 1 119 ? -2.236 7.844 0.265 1 95.81 119 GLY B O 1
ATOM 2052 N N . LEU B 1 120 ? -1.308 9.852 0.664 1 97.75 120 LEU B N 1
ATOM 2053 C CA . LEU B 1 120 ? -1.827 9.891 2.025 1 97.75 120 LEU B CA 1
ATOM 2054 C C . LEU B 1 120 ? -3.285 10.336 2.039 1 97.75 120 LEU B C 1
ATOM 2056 O O . LEU B 1 120 ? -3.631 11.359 1.452 1 97.75 120 LEU B O 1
ATOM 2060 N N . ARG B 1 121 ? -4.094 9.578 2.771 1 97.38 121 ARG B N 1
ATOM 2061 C CA . ARG B 1 121 ? -5.52 9.891 2.729 1 97.38 121 ARG B CA 1
ATOM 2062 C C . ARG B 1 121 ? -5.992 10.477 4.051 1 97.38 121 ARG B C 1
ATOM 2064 O O . ARG B 1 121 ? -6.883 11.328 4.074 1 97.38 121 ARG B O 1
ATOM 2071 N N . GLN B 1 122 ? -5.316 9.938 5.09 1 98.25 122 GLN B N 1
ATOM 2072 C CA . GLN B 1 122 ? -5.859 10.297 6.398 1 98.25 122 GLN B CA 1
ATOM 2073 C C . GLN B 1 122 ? -4.801 10.156 7.488 1 98.25 122 GLN B C 1
ATOM 2075 O O . GLN B 1 122 ? -3.943 9.273 7.418 1 98.25 122 GLN B O 1
ATOM 2080 N N . VAL B 1 123 ? -4.93 11.047 8.477 1 98.62 123 VAL B N 1
ATOM 2081 C CA . VAL B 1 123 ? -4.16 10.992 9.719 1 98.62 123 VAL B CA 1
ATOM 2082 C C . VAL B 1 123 ? -5.105 11.023 10.914 1 98.62 123 VAL B C 1
ATOM 2084 O O . VAL B 1 123 ? -5.973 11.891 11.008 1 98.62 123 VAL B O 1
ATOM 2087 N N . ASP B 1 124 ? -4.906 10.086 11.82 1 98.75 124 ASP B N 1
ATOM 2088 C CA . ASP B 1 124 ? -5.746 10.031 13.016 1 98.75 124 ASP B CA 1
ATOM 2089 C C . ASP B 1 124 ? -4.902 9.875 14.273 1 98.75 124 ASP B C 1
ATOM 2091 O O . ASP B 1 124 ? -4.027 9 14.344 1 98.75 124 ASP B O 1
ATOM 2095 N N . ARG B 1 125 ? -5.254 10.656 15.227 1 98.69 125 ARG B N 1
ATOM 2096 C CA . ARG B 1 125 ? -4.57 10.555 16.516 1 98.69 125 ARG B CA 1
ATOM 2097 C C . ARG B 1 125 ? -5.41 9.773 17.516 1 98.69 125 ARG B C 1
ATOM 2099 O O . ARG B 1 125 ? -6.613 10 17.641 1 98.69 125 ARG B O 1
ATOM 2106 N N . ALA B 1 126 ? -4.766 8.844 18.109 1 98.19 126 ALA B N 1
ATOM 2107 C CA . ALA B 1 126 ? -5.301 8.141 19.281 1 98.19 126 ALA B CA 1
ATOM 2108 C C . ALA B 1 126 ? -4.297 8.148 20.438 1 98.19 126 ALA B C 1
ATOM 2110 O O . ALA B 1 126 ? -3.371 7.336 20.469 1 98.19 126 ALA B O 1
ATOM 2111 N N . GLY B 1 127 ? -4.586 9.055 21.406 1 97.31 127 GLY B N 1
ATOM 2112 C CA . GLY B 1 127 ? -3.613 9.211 22.484 1 97.31 127 GLY B CA 1
ATOM 2113 C C . GLY B 1 127 ? -2.262 9.703 22 1 97.31 127 GLY B C 1
ATOM 2114 O O . GLY B 1 127 ? -2.164 10.773 21.391 1 97.31 127 GLY B O 1
ATOM 2115 N N . ASP B 1 128 ? -1.241 8.945 22.203 1 98.25 128 ASP B N 1
ATOM 2116 C CA . ASP B 1 128 ? 0.113 9.344 21.828 1 98.25 128 ASP B CA 1
ATOM 2117 C C . ASP B 1 128 ? 0.535 8.68 20.516 1 98.25 128 ASP B C 1
ATOM 2119 O O . ASP B 1 128 ? 1.722 8.648 20.188 1 98.25 128 ASP B O 1
ATOM 2123 N N . GLN B 1 129 ? -0.498 8.227 19.828 1 98.44 129 GLN B N 1
ATOM 2124 C CA . GLN B 1 129 ? -0.223 7.555 18.562 1 98.44 129 GLN B CA 1
ATOM 2125 C C . GLN B 1 129 ? -0.908 8.266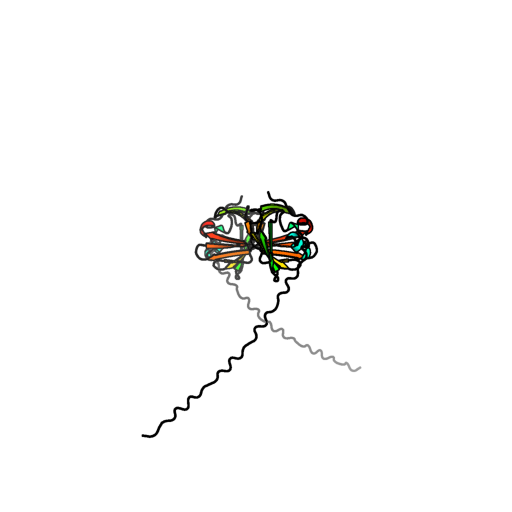 17.391 1 98.44 129 GLN B C 1
ATOM 2127 O O . GLN B 1 129 ? -2.008 8.805 17.547 1 98.44 129 GLN B O 1
ATOM 2132 N N . LEU B 1 130 ? -0.181 8.234 16.234 1 98.44 130 LEU B N 1
ATOM 2133 C CA . LEU B 1 130 ? -0.707 8.742 14.977 1 98.44 130 LEU B CA 1
ATOM 2134 C C . LEU B 1 130 ? -0.821 7.629 13.945 1 98.44 130 LEU B C 1
ATOM 2136 O O . LEU B 1 130 ? 0.166 6.957 13.633 1 98.44 130 LEU B O 1
ATOM 2140 N N . THR B 1 131 ? -1.996 7.457 13.477 1 98.19 131 THR B N 1
ATOM 2141 C CA . THR B 1 131 ? -2.193 6.461 12.43 1 98.19 131 THR B CA 1
ATOM 2142 C C . THR B 1 131 ? -2.369 7.133 11.07 1 98.19 131 THR B C 1
ATOM 2144 O O . THR B 1 131 ? -3.236 7.992 10.906 1 98.19 131 THR B O 1
ATOM 2147 N N . LEU B 1 132 ? -1.536 6.727 10.141 1 97.81 132 LEU B N 1
ATOM 2148 C CA . LEU B 1 132 ? -1.609 7.215 8.766 1 97.81 132 LEU B CA 1
ATOM 2149 C C . LEU B 1 132 ? -2.215 6.156 7.848 1 97.81 132 LEU B C 1
ATOM 2151 O O . LEU B 1 132 ? -1.82 4.988 7.891 1 97.81 132 LEU B O 1
ATOM 2155 N N . GLN B 1 133 ? -3.148 6.574 7.09 1 96.25 133 GLN B N 1
ATOM 2156 C CA . GLN B 1 133 ? -3.768 5.711 6.09 1 96.25 133 GLN B CA 1
ATOM 2157 C C . GLN B 1 133 ? -3.463 6.199 4.676 1 96.25 133 GLN B C 1
ATOM 2159 O O . GLN B 1 133 ? -3.658 7.375 4.367 1 96.25 133 GLN B O 1
ATOM 2164 N N . VAL B 1 134 ? -2.998 5.301 3.879 1 94.19 134 VAL B N 1
ATOM 2165 C CA . VAL B 1 134 ? -2.674 5.648 2.5 1 94.19 134 VAL B CA 1
ATOM 2166 C C . VAL B 1 134 ? -3.715 5.051 1.558 1 94.19 134 VAL B C 1
ATOM 2168 O O . VAL B 1 134 ? -4.586 4.285 1.986 1 94.19 134 VAL B O 1
ATOM 2171 N N . GLU B 1 135 ? -3.691 5.496 0.367 1 90.25 135 GLU B N 1
ATOM 2172 C CA . GLU B 1 135 ? -4.566 4.953 -0.667 1 90.25 135 GLU B CA 1
ATOM 2173 C C . GLU B 1 135 ? -4.363 3.449 -0.827 1 90.25 135 GLU B C 1
ATOM 2175 O O . GLU B 1 135 ? -3.264 2.939 -0.611 1 90.25 135 GLU B O 1
ATOM 2180 N N . GLN B 1 136 ? -5.535 2.896 -1.122 1 88.06 136 GLN B N 1
ATOM 2181 C CA . GLN B 1 136 ? -5.453 1.476 -1.444 1 88.06 136 GLN B CA 1
ATOM 2182 C C . GLN B 1 136 ? -4.598 1.242 -2.686 1 88.06 136 GLN B C 1
ATOM 2184 O O . GLN B 1 136 ? -4.727 1.959 -3.68 1 88.06 136 GLN B O 1
ATOM 2189 N N . PHE B 1 137 ? -3.699 0.244 -2.535 1 88.19 137 PHE B N 1
ATOM 2190 C CA . PHE B 1 137 ? -2.861 -0.075 -3.686 1 88.19 137 PHE B CA 1
ATOM 2191 C C . PHE B 1 137 ? -3.486 -1.185 -4.523 1 88.19 137 PHE B C 1
ATOM 2193 O O . PHE B 1 137 ? -3.877 -2.227 -3.988 1 88.19 137 PHE B O 1
ATOM 2200 N N . THR B 1 138 ? -3.699 -0.884 -5.766 1 91.69 138 THR B N 1
ATOM 2201 C CA . THR B 1 138 ? -4.129 -1.824 -6.793 1 91.69 138 THR B CA 1
ATOM 2202 C C . THR B 1 138 ? -3.264 -1.692 -8.039 1 91.69 138 THR B C 1
ATOM 2204 O O . THR B 1 138 ? -2.885 -0.584 -8.43 1 91.69 138 THR B O 1
ATOM 2207 N N . GLN B 1 139 ? -2.885 -2.838 -8.609 1 93.75 139 GLN B N 1
ATOM 2208 C CA . GLN B 1 139 ? -2.092 -2.836 -9.836 1 93.75 139 GLN B CA 1
ATOM 2209 C C . GLN B 1 139 ? -2.684 -3.783 -10.875 1 93.75 139 GLN B C 1
ATOM 2211 O O . GLN B 1 139 ? -3.041 -4.918 -10.555 1 93.75 139 GLN B O 1
ATOM 2216 N N . THR B 1 140 ? -2.781 -3.248 -12.055 1 96.31 140 THR B N 1
ATOM 2217 C CA . THR B 1 140 ? -3.277 -4.047 -13.164 1 96.31 140 THR B CA 1
ATOM 2218 C C . THR B 1 140 ? -2.141 -4.418 -14.117 1 96.31 140 THR B C 1
ATOM 2220 O O . THR B 1 140 ? -1.319 -3.568 -14.469 1 96.31 140 THR B O 1
ATOM 2223 N N . PHE B 1 141 ? -2.104 -5.711 -14.484 1 97.25 141 PHE B N 1
ATOM 2224 C CA . PHE B 1 141 ? -1.112 -6.277 -15.398 1 97.25 141 PHE B CA 1
ATOM 2225 C C . PHE B 1 141 ? -1.788 -6.922 -16.594 1 97.25 141 PHE B C 1
ATOM 2227 O O . PHE B 1 141 ? -2.891 -7.461 -16.484 1 97.25 141 PHE B O 1
ATOM 2234 N N . PRO B 1 142 ? -1.095 -6.875 -17.703 1 97.81 142 PRO B N 1
ATOM 2235 C CA . PRO B 1 142 ? -1.537 -7.84 -18.719 1 97.81 142 PRO B CA 1
ATOM 2236 C C . PRO B 1 142 ? -1.441 -9.281 -18.234 1 97.81 142 PRO B C 1
ATOM 2238 O O . PRO B 1 142 ? -0.498 -9.641 -17.516 1 97.81 142 PRO B O 1
ATOM 2241 N N . THR B 1 143 ? -2.441 -10.07 -18.688 1 97.88 143 THR B N 1
ATOM 2242 C CA . THR B 1 143 ? -2.41 -11.477 -18.281 1 97.88 143 THR B CA 1
ATOM 2243 C C . THR B 1 143 ? -1.136 -12.148 -18.781 1 97.88 143 THR B C 1
ATOM 2245 O O . THR B 1 143 ? -0.634 -13.086 -18.141 1 97.88 143 THR B O 1
ATOM 2248 N N . SER B 1 144 ? -0.583 -11.688 -19.844 1 97.12 144 SER B N 1
ATOM 2249 C CA . SER B 1 144 ? 0.607 -12.273 -20.453 1 97.12 144 SER B CA 1
ATOM 2250 C C . SER B 1 144 ? 1.82 -12.133 -19.547 1 97.12 144 SER B C 1
ATOM 2252 O O . SER B 1 144 ? 2.803 -12.867 -19.688 1 97.12 144 SER B O 1
ATOM 2254 N N . THR B 1 145 ? 1.791 -11.156 -18.594 1 97.06 145 THR B N 1
ATOM 2255 C CA . THR B 1 145 ? 2.863 -10.992 -17.625 1 97.06 145 THR B CA 1
ATOM 2256 C C . THR B 1 145 ? 3.066 -12.273 -16.828 1 97.06 145 THR B C 1
ATOM 2258 O O . THR B 1 145 ? 4.184 -12.578 -16.406 1 97.06 145 THR B O 1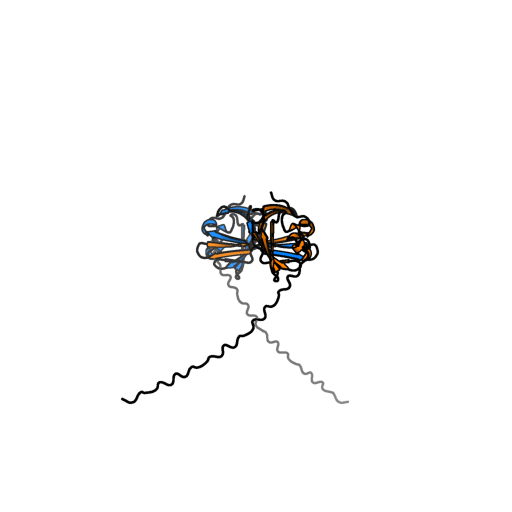
ATOM 2261 N N . PHE B 1 146 ? 1.95 -13 -16.719 1 97.88 146 PHE B N 1
ATOM 2262 C CA . PHE B 1 146 ? 1.98 -14.219 -15.906 1 97.88 146 PHE B CA 1
ATOM 2263 C C . PHE B 1 146 ? 1.67 -15.445 -16.766 1 97.88 146 PHE B C 1
ATOM 2265 O O . PHE B 1 146 ? 1.085 -16.406 -16.266 1 97.88 146 PHE B O 1
ATOM 2272 N N . ALA B 1 147 ? 2.051 -15.375 -18 1 97.25 147 ALA B N 1
ATOM 2273 C CA . ALA B 1 147 ? 1.787 -16.484 -18.906 1 97.25 147 ALA B CA 1
ATOM 2274 C C . ALA B 1 147 ? 2.65 -17.688 -18.578 1 97.25 147 ALA B C 1
ATOM 2276 O O . ALA B 1 147 ? 2.225 -18.828 -18.75 1 97.25 147 ALA B O 1
ATOM 2277 N N . VAL B 1 148 ? 3.846 -17.453 -18.141 1 96.94 148 VAL B N 1
ATOM 2278 C CA . VAL B 1 148 ? 4.793 -18.516 -17.797 1 96.94 148 VAL B CA 1
ATOM 2279 C C . VAL B 1 148 ? 5.102 -18.453 -16.297 1 96.94 148 VAL B C 1
ATOM 2281 O O . VAL B 1 148 ? 5.301 -17.375 -15.742 1 96.94 148 VAL B O 1
ATOM 2284 N N . SER B 1 149 ? 5.09 -19.609 -15.734 1 97.69 149 SER B N 1
ATOM 2285 C CA . SER B 1 149 ? 5.426 -19.672 -14.312 1 97.69 149 SER B CA 1
ATOM 2286 C C . SER B 1 149 ? 6.852 -19.188 -14.062 1 97.69 149 SER B C 1
ATOM 2288 O O . SER B 1 149 ? 7.793 -19.641 -14.719 1 97.69 149 SER B O 1
ATOM 2290 N N . PRO B 1 150 ? 6.93 -18.297 -13.094 1 97.38 150 PRO B N 1
ATOM 2291 C CA . PRO B 1 150 ? 8.266 -17.781 -12.812 1 97.38 150 PRO B CA 1
ATOM 2292 C C . PRO B 1 150 ? 9.125 -18.766 -12.023 1 97.38 150 PRO B C 1
ATOM 2294 O O . PRO B 1 150 ? 8.594 -19.656 -11.344 1 97.38 150 PRO B O 1
ATOM 2297 N N . SER B 1 151 ? 10.461 -18.578 -12.141 1 95.62 151 SER B N 1
ATOM 2298 C CA . SER B 1 151 ? 11.414 -19.297 -11.312 1 95.62 151 SER B CA 1
ATOM 2299 C C . SER B 1 151 ? 11.836 -18.453 -10.109 1 95.62 151 SER B C 1
ATOM 2301 O O . SER B 1 151 ? 12.016 -17.25 -10.219 1 95.62 151 SER B O 1
ATOM 2303 N N . CYS B 1 152 ? 12.008 -19.203 -9.016 1 91.31 152 CYS B N 1
ATOM 2304 C CA . CYS B 1 152 ? 12.336 -18.5 -7.777 1 91.31 152 CYS B CA 1
ATOM 2305 C C . CYS B 1 152 ? 13.828 -18.219 -7.691 1 91.31 152 CYS B C 1
ATOM 2307 O O . CYS B 1 152 ? 14.641 -18.938 -8.273 1 91.31 152 CYS B O 1
ATOM 2309 N N . SER B 1 153 ? 14.062 -17.109 -7.098 1 78.44 153 SER B N 1
ATOM 2310 C CA . SER B 1 153 ? 15.445 -16.719 -6.848 1 78.44 153 SER B CA 1
ATOM 2311 C C . SER B 1 153 ? 15.922 -17.203 -5.484 1 78.44 153 SER B C 1
ATOM 2313 O O . SER B 1 153 ? 15.109 -17.406 -4.574 1 78.44 153 SER B O 1
#

Radius of gyration: 36.12 Å; Cα contacts (8 Å, |Δi|>4): 582; chains: 2; bounding box: 91×120×85 Å